Protein AF-0000000079963773 (afdb_homodimer)

Nearest PDB structures (foldseek):
  8fmw-assembly1_C  TM=3.045E-01  e=2.760E+00  Borreliella burgdorferi B31
  8fmw-assembly1_C  TM=3.044E-01  e=2.701E+00  Borreliella burgdorferi B31
  1th5-assembly1_A  TM=3.271E-01  e=9.925E+00  Oryza sativa
  3bzr-assembly1_A  TM=2.934E-01  e=9.925E+00  Escherichia coli

Sequence (204 aa):
MPRPAPRDIQRSYRDRVNSIFKKASELHGIDNGIRIAIFIEKPGNIPRVFTVEEHGLTWPCDAQQFKNQYHPSIRRPSHFFSMNEGIEKGKVKMVELSPPPPMPRPAPRDIQRSYRDRVNSIFKKASELHGIDNGIRIAIFIEKPGNIPRVFTVEEHGLTWPCDAQQFKNQYHPSIRRPSHFFSMNEGIEKGKVKMVELSPPPP

Secondary structure (DSSP, 8-state):
------HHHHHHHHHHHHHHHHHHHHHHHH-TT-EEEEEEE-TTS--EEEE--SSSS-SSS--HHHHHHH--EEE--GGGTTTTHHHHT-------------/----S-TTHHHHHHHHHHHHHHHHHHHHHH-TT-EEEEEEE-TTS--EEEE--SSSS-SSS--HHHHHHH--EEE--GGGTHHHHHHHT-------------

pLDDT: mean 76.67, std 26.6, range [24.94, 98.81]

Solvent-accessible surface area (backbone atoms only — not comparable to full-atom values): 12221 Å² total; per-residue (Å²): 126,82,75,70,76,65,80,57,56,60,53,49,49,52,53,49,53,50,51,42,49,49,50,50,42,53,53,31,68,76,38,80,72,38,43,42,32,36,43,38,38,39,88,97,50,74,25,44,30,38,31,63,58,89,68,83,48,59,64,80,26,68,27,58,64,45,42,70,74,56,59,50,51,76,44,58,62,66,76,71,50,58,74,70,55,69,61,72,69,66,74,75,76,74,71,69,74,75,71,71,80,128,126,80,75,70,73,72,85,56,53,62,56,49,48,51,52,49,52,48,50,41,51,50,50,50,43,53,52,31,67,76,38,79,71,37,44,44,32,36,41,37,38,37,88,97,50,73,25,44,31,38,32,64,59,89,68,82,47,58,65,82,26,69,27,57,63,43,42,72,74,56,61,50,51,75,43,59,63,64,74,72,52,52,74,72,52,69,62,70,65,65,74,72,75,74,72,69,75,71,71,73,78,129

Organism: NCBI:txid1448308

Foldseek 3Di:
DPDPPPPVVVVVVVVVVVVVLVVVLVVCVVPVPDWDWDWADDPPDQIEIETQDPDADPPPHRCVVVCVPRVHHYDHHPVVPPVVVVPPVPPPPPPPPPDPDD/DPPPPPPCVVVVVVVVVVVVLVVVLVVCVVPVPDWDWDWADDPPDQIEIETQDPDADPPPHRCVVVCVPRVHHYDHHPVVPPVVVVPPVPPPPPPPPPPPDD

Structure (mmCIF, N/CA/C/O backbone):
data_AF-0000000079963773-model_v1
#
loop_
_entity.id
_entity.type
_entity.pdbx_description
1 polymer 'MADS-box domain-containing protein'
#
loop_
_atom_site.group_PDB
_atom_site.id
_atom_site.type_symbol
_atom_site.label_atom_id
_atom_site.label_alt_id
_atom_site.label_comp_id
_atom_site.label_asym_id
_atom_site.label_entity_id
_atom_site.label_seq_id
_atom_site.pdbx_PDB_ins_code
_atom_site.Cartn_x
_atom_site.Cartn_y
_atom_site.Cartn_z
_atom_site.occupancy
_atom_site.B_iso_or_equiv
_atom_site.auth_seq_id
_atom_site.auth_comp_id
_atom_site.auth_asym_id
_atom_site.auth_atom_id
_atom_site.pdbx_PDB_model_num
ATOM 1 N N . MET A 1 1 ? 0.524 29.953 23.969 1 40.84 1 MET A N 1
ATOM 2 C CA . MET A 1 1 ? 1.335 29.219 23 1 40.84 1 MET A CA 1
ATOM 3 C C . MET A 1 1 ? 0.619 27.953 22.547 1 40.84 1 MET A C 1
ATOM 5 O O . MET A 1 1 ? 0.167 27.156 23.375 1 40.84 1 MET A O 1
ATOM 9 N N . PRO A 1 2 ? -0.03 27.953 21.344 1 47.44 2 PRO A N 1
ATOM 10 C CA . PRO A 1 2 ? -0.728 26.734 20.922 1 47.44 2 PRO A CA 1
ATOM 11 C C . PRO A 1 2 ? 0.102 25.469 21.141 1 47.44 2 PRO A C 1
ATOM 13 O O . PRO A 1 2 ? 1.335 25.531 21.109 1 47.44 2 PRO A O 1
ATOM 16 N N . ARG A 1 3 ? -0.259 24.594 21.969 1 47.47 3 ARG A N 1
ATOM 17 C CA . ARG A 1 3 ? 0.419 23.344 22.25 1 47.47 3 ARG A CA 1
ATOM 18 C C . ARG A 1 3 ? 1.029 22.75 20.984 1 47.47 3 ARG A C 1
ATOM 20 O O . ARG A 1 3 ? 0.403 22.75 19.922 1 47.47 3 ARG A O 1
ATOM 27 N N . PRO A 1 4 ? 2.35 22.781 20.781 1 47.56 4 PRO A N 1
ATOM 28 C CA . PRO A 1 4 ? 2.998 22.234 19.578 1 47.56 4 PRO A CA 1
ATOM 29 C C . PRO A 1 4 ? 2.354 20.922 19.125 1 47.56 4 PRO A C 1
ATOM 31 O O . PRO A 1 4 ? 1.772 20.203 19.922 1 47.56 4 PRO A O 1
ATOM 34 N N . ALA A 1 5 ? 1.875 20.812 17.906 1 48.75 5 ALA A N 1
ATOM 35 C CA . ALA A 1 5 ? 1.405 19.531 17.375 1 48.75 5 ALA A CA 1
ATOM 36 C C . ALA A 1 5 ? 2.188 18.375 17.984 1 48.75 5 ALA A C 1
ATOM 38 O O . ALA A 1 5 ? 3.408 18.453 18.141 1 48.75 5 ALA A O 1
ATOM 39 N N . PRO A 1 6 ? 1.666 17.562 18.766 1 50.59 6 PRO A N 1
ATOM 40 C CA . PRO A 1 6 ? 2.396 16.578 19.562 1 50.59 6 PRO A CA 1
ATOM 41 C C . PRO A 1 6 ? 3.516 15.898 18.781 1 50.59 6 PRO A C 1
ATOM 43 O O . PRO A 1 6 ? 3.34 15.57 17.594 1 50.59 6 PRO A O 1
ATOM 46 N N . ARG A 1 7 ? 4.902 16.188 18.922 1 54.28 7 ARG A N 1
ATOM 47 C CA . ARG A 1 7 ? 6.141 15.5 18.562 1 54.28 7 ARG A CA 1
ATOM 48 C C . ARG A 1 7 ? 5.887 14.031 18.266 1 54.28 7 ARG A C 1
ATOM 50 O O . ARG A 1 7 ? 6.508 13.445 17.375 1 54.28 7 ARG A O 1
ATOM 57 N N . ASP A 1 8 ? 4.711 13.531 18.75 1 79.5 8 ASP A N 1
ATOM 58 C CA . ASP A 1 8 ? 4.535 12.086 18.844 1 79.5 8 ASP A CA 1
ATOM 59 C C . ASP A 1 8 ? 3.684 11.562 17.688 1 79.5 8 ASP A C 1
ATOM 61 O O . ASP A 1 8 ? 3.824 10.414 17.266 1 79.5 8 ASP A O 1
ATOM 65 N N . ILE A 1 9 ? 3.156 12.539 16.938 1 78.69 9 ILE A N 1
ATOM 66 C CA . ILE A 1 9 ? 2.277 12.086 15.867 1 78.69 9 ILE A CA 1
ATOM 67 C C . ILE A 1 9 ? 3.107 11.727 14.633 1 78.69 9 ILE A C 1
ATOM 69 O O . ILE A 1 9 ? 2.82 10.75 13.945 1 78.69 9 ILE A O 1
ATOM 73 N N . GLN A 1 10 ? 4.207 12.508 14.523 1 85.88 10 GLN A N 1
ATOM 74 C CA . GLN A 1 10 ? 5.082 12.25 13.383 1 85.88 10 GLN A CA 1
ATOM 75 C C . GLN A 1 10 ? 5.809 10.914 13.547 1 85.88 10 GLN A C 1
ATOM 77 O O . GLN A 1 10 ? 5.965 10.164 12.578 1 85.88 10 GLN A O 1
ATOM 82 N N . ARG A 1 11 ? 6.223 10.719 14.742 1 86.25 11 ARG A N 1
ATOM 83 C CA . ARG A 1 11 ? 6.879 9.438 15 1 86.25 11 ARG A CA 1
ATOM 84 C C . ARG A 1 11 ? 5.914 8.273 14.797 1 86.25 11 ARG A C 1
ATOM 86 O O . ARG A 1 11 ? 6.273 7.262 14.203 1 86.25 11 ARG A O 1
ATOM 93 N N . SER A 1 12 ? 4.746 8.438 15.234 1 88.12 12 SER A N 1
ATOM 94 C CA . SER A 1 12 ? 3.732 7.398 15.078 1 88.12 12 SER A CA 1
ATOM 95 C C . SER A 1 12 ? 3.432 7.141 13.609 1 88.12 12 SER A C 1
ATOM 97 O O . SER A 1 12 ? 3.314 5.984 13.188 1 88.12 12 SER A O 1
ATOM 99 N N . TYR A 1 13 ? 3.412 8.188 12.844 1 94.25 13 TYR A N 1
ATOM 100 C CA . TYR A 1 13 ? 3.207 8.062 11.406 1 94.25 13 TYR A CA 1
ATOM 101 C C . TYR A 1 13 ? 4.324 7.258 10.758 1 94.25 13 TYR A C 1
ATOM 103 O O . TYR A 1 13 ? 4.066 6.297 10.031 1 94.25 13 TYR A O 1
ATOM 111 N N . ARG A 1 14 ? 5.434 7.66 11.086 1 94.25 14 ARG A N 1
ATOM 112 C CA . ARG A 1 14 ? 6.582 6.992 10.477 1 94.25 14 ARG A CA 1
ATOM 113 C C . ARG A 1 14 ? 6.633 5.523 10.883 1 94.25 14 ARG A C 1
ATOM 115 O O . ARG A 1 14 ? 6.898 4.656 10.047 1 94.25 14 ARG A O 1
ATOM 122 N N . ASP A 1 15 ? 6.383 5.289 12.117 1 94.19 15 ASP A N 1
ATOM 123 C CA . ASP A 1 15 ? 6.418 3.912 12.602 1 94.19 15 ASP A CA 1
ATOM 124 C C . ASP A 1 15 ? 5.359 3.059 11.914 1 94.19 15 ASP A C 1
ATOM 126 O O . ASP A 1 15 ? 5.621 1.911 11.547 1 94.19 15 ASP A O 1
ATOM 130 N N . ARG A 1 16 ? 4.273 3.633 11.734 1 95.81 16 ARG A N 1
ATOM 131 C CA . ARG A 1 16 ? 3.189 2.875 11.109 1 95.81 16 ARG A CA 1
ATOM 132 C C . ARG A 1 16 ? 3.453 2.658 9.625 1 95.81 16 ARG A C 1
ATOM 134 O O . ARG A 1 16 ? 3.176 1.581 9.094 1 95.81 16 ARG A O 1
ATOM 141 N N . VAL A 1 17 ? 4 3.623 8.977 1 97.94 17 VAL A N 1
ATOM 142 C CA . VAL A 1 17 ? 4.367 3.457 7.578 1 97.94 17 VAL A CA 1
ATOM 143 C C . VAL A 1 17 ? 5.418 2.355 7.445 1 97.94 17 VAL A C 1
ATOM 145 O O . VAL A 1 17 ? 5.289 1.463 6.602 1 97.94 17 VAL A O 1
ATOM 148 N N . ASN A 1 18 ? 6.375 2.383 8.344 1 96.56 18 ASN A N 1
ATOM 149 C CA . ASN A 1 18 ? 7.43 1.376 8.305 1 96.56 18 ASN A CA 1
ATOM 150 C C . ASN A 1 18 ? 6.875 -0.026 8.539 1 96.56 18 ASN A C 1
ATOM 152 O O . ASN A 1 18 ? 7.344 -0.993 7.934 1 96.56 18 ASN A O 1
ATOM 156 N N . SER A 1 19 ? 5.941 -0.132 9.414 1 96.44 19 SER A N 1
ATOM 157 C CA . SER A 1 19 ? 5.336 -1.427 9.695 1 96.44 19 SER A CA 1
ATOM 158 C C . SER A 1 19 ? 4.625 -1.986 8.469 1 96.44 19 SER A C 1
ATOM 160 O O . SER A 1 19 ? 4.723 -3.182 8.18 1 96.44 19 SER A O 1
ATOM 162 N N . ILE A 1 20 ? 3.934 -1.149 7.77 1 98.38 20 ILE A N 1
ATOM 163 C CA . ILE A 1 20 ? 3.246 -1.566 6.555 1 98.38 20 ILE A CA 1
ATOM 164 C C . ILE A 1 20 ? 4.266 -2.051 5.523 1 98.38 20 ILE A C 1
ATOM 166 O O . ILE A 1 20 ? 4.098 -3.117 4.93 1 98.38 20 ILE A O 1
ATOM 170 N N . PHE A 1 21 ? 5.352 -1.312 5.363 1 98.12 21 PHE A N 1
ATOM 171 C CA . PHE A 1 21 ? 6.363 -1.658 4.371 1 98.12 21 PHE A CA 1
ATOM 172 C C . PHE A 1 21 ? 7.074 -2.953 4.75 1 98.12 21 PHE A C 1
ATOM 174 O O . PHE A 1 21 ? 7.422 -3.754 3.881 1 98.12 21 PHE A O 1
ATOM 181 N N . LYS A 1 22 ? 7.281 -3.137 6.039 1 96.44 22 LYS A N 1
ATOM 182 C CA . LYS A 1 22 ? 7.887 -4.383 6.5 1 96.44 22 LYS A CA 1
ATOM 183 C C . LYS A 1 22 ? 7.012 -5.582 6.156 1 96.44 22 LYS A C 1
ATOM 185 O O . LYS A 1 22 ? 7.5 -6.586 5.633 1 96.44 22 LYS A O 1
ATOM 190 N N . LYS A 1 23 ? 5.766 -5.438 6.395 1 96.81 23 LYS A N 1
ATOM 191 C CA . LYS A 1 23 ? 4.84 -6.527 6.105 1 96.81 23 LYS A CA 1
ATOM 192 C C . LYS A 1 23 ? 4.746 -6.781 4.605 1 96.81 23 LYS A C 1
ATOM 194 O O . LYS A 1 23 ? 4.594 -7.926 4.172 1 96.81 23 LYS A O 1
ATOM 199 N N . ALA A 1 24 ? 4.785 -5.738 3.838 1 98.06 24 ALA A N 1
ATOM 200 C CA . ALA A 1 24 ? 4.785 -5.887 2.385 1 98.06 24 ALA A CA 1
ATOM 201 C C . ALA A 1 24 ? 6.023 -6.637 1.911 1 98.06 24 ALA A C 1
ATOM 203 O O . ALA A 1 24 ? 5.934 -7.52 1.054 1 98.06 24 ALA A O 1
ATOM 204 N N . SER A 1 25 ? 7.137 -6.309 2.496 1 96.19 25 SER A N 1
ATOM 205 C CA . SER A 1 25 ? 8.375 -7 2.148 1 96.19 25 SER A CA 1
ATOM 206 C C . SER A 1 25 ? 8.297 -8.484 2.498 1 96.19 25 SER A C 1
ATOM 208 O O . SER A 1 25 ? 8.742 -9.328 1.722 1 96.19 25 SER A O 1
ATOM 210 N N . GLU A 1 26 ? 7.766 -8.789 3.656 1 93.69 26 GLU A N 1
ATOM 211 C CA . GLU A 1 26 ? 7.598 -10.172 4.09 1 93.69 26 GLU A CA 1
ATOM 212 C C . GLU A 1 26 ? 6.676 -10.938 3.146 1 93.69 26 GLU A C 1
ATOM 214 O O . GLU A 1 26 ? 6.941 -12.094 2.812 1 93.69 26 GLU A O 1
ATOM 219 N N . LEU A 1 27 ? 5.609 -10.305 2.781 1 95.31 27 LEU A N 1
ATOM 220 C CA . LEU A 1 27 ? 4.676 -10.938 1.855 1 95.31 27 LEU A CA 1
ATOM 221 C C . LEU A 1 27 ? 5.367 -11.281 0.538 1 95.31 27 LEU A C 1
ATOM 223 O O . LEU A 1 27 ? 5.219 -12.391 0.024 1 95.31 27 LEU A O 1
ATOM 227 N N . HIS A 1 28 ? 6.078 -10.258 0.019 1 95.44 28 HIS A N 1
ATOM 228 C CA . HIS A 1 28 ? 6.809 -10.5 -1.219 1 95.44 28 HIS A CA 1
ATOM 229 C C . HIS A 1 28 ? 7.824 -11.625 -1.044 1 95.44 28 HIS A C 1
ATOM 231 O O . HIS A 1 28 ? 8.094 -12.375 -1.984 1 95.44 28 HIS A O 1
ATOM 237 N N . GLY A 1 29 ? 8.352 -11.789 0.121 1 90.81 29 GLY A N 1
ATOM 238 C CA . GLY A 1 29 ? 9.336 -12.812 0.416 1 90.81 29 GLY A CA 1
ATOM 239 C C . GLY A 1 29 ? 8.758 -14.219 0.378 1 90.81 29 GLY A C 1
ATOM 240 O O . GLY A 1 29 ? 9.492 -15.188 0.167 1 90.81 29 GLY A O 1
ATOM 241 N N . ILE A 1 30 ? 7.484 -14.375 0.566 1 88.25 30 ILE A N 1
ATOM 242 C CA . ILE A 1 30 ? 6.836 -15.68 0.509 1 88.25 30 ILE A CA 1
ATOM 243 C C . ILE A 1 30 ? 6.836 -16.188 -0.929 1 88.25 30 ILE A C 1
ATOM 245 O O . ILE A 1 30 ? 7.07 -17.375 -1.172 1 88.25 30 ILE A O 1
ATOM 249 N N . ASP A 1 31 ? 6.559 -15.273 -1.815 1 90.62 31 ASP A N 1
ATOM 250 C CA . ASP A 1 31 ? 6.492 -15.547 -3.248 1 90.62 31 ASP A CA 1
ATOM 251 C C . ASP A 1 31 ? 6.914 -14.32 -4.059 1 90.62 31 ASP A C 1
ATOM 253 O O . ASP A 1 31 ? 6.207 -13.312 -4.082 1 90.62 31 ASP A O 1
ATOM 257 N N . ASN A 1 32 ? 8 -14.469 -4.793 1 91.31 32 ASN A N 1
ATOM 258 C CA . ASN A 1 32 ? 8.562 -13.344 -5.539 1 91.31 32 ASN A CA 1
ATOM 259 C C . ASN A 1 32 ? 7.691 -12.977 -6.738 1 91.31 32 ASN A C 1
ATOM 261 O O . ASN A 1 32 ? 7.898 -11.938 -7.367 1 91.31 32 ASN A O 1
ATOM 265 N N . GLY A 1 33 ? 6.746 -13.836 -7.012 1 93.88 33 GLY A N 1
ATOM 266 C CA . GLY A 1 33 ? 5.805 -13.523 -8.07 1 93.88 33 GLY A CA 1
ATOM 267 C C . GLY A 1 33 ? 4.758 -12.5 -7.664 1 93.88 33 GLY A C 1
ATOM 268 O O . GLY A 1 33 ? 4.07 -11.938 -8.516 1 93.88 33 GLY A O 1
ATOM 269 N N . ILE A 1 34 ? 4.711 -12.258 -6.336 1 96.12 34 ILE A N 1
ATOM 270 C CA . ILE A 1 34 ? 3.748 -11.289 -5.836 1 96.12 34 ILE A CA 1
ATOM 271 C C . ILE A 1 34 ? 4.254 -9.875 -6.109 1 96.12 34 ILE A C 1
ATOM 273 O O . ILE A 1 34 ? 5.352 -9.5 -5.676 1 96.12 34 ILE A O 1
ATOM 277 N N . ARG A 1 35 ? 3.477 -9.094 -6.797 1 97 35 ARG A N 1
ATOM 278 C CA . ARG A 1 35 ? 3.787 -7.688 -7.02 1 97 35 ARG A CA 1
ATOM 279 C C . ARG A 1 35 ? 3.055 -6.801 -6.02 1 97 35 ARG A C 1
ATOM 281 O O . ARG A 1 35 ? 1.893 -7.051 -5.691 1 97 35 ARG A O 1
ATOM 288 N N . ILE A 1 36 ? 3.766 -5.828 -5.555 1 98.56 36 ILE A N 1
ATOM 289 C CA . ILE A 1 36 ? 3.203 -4.934 -4.551 1 98.56 36 ILE A CA 1
ATOM 290 C C . ILE A 1 36 ? 3.582 -3.49 -4.879 1 98.56 36 ILE A C 1
ATOM 292 O O . ILE A 1 36 ? 4.734 -3.205 -5.219 1 98.56 36 ILE A O 1
ATOM 296 N N . ALA A 1 37 ? 2.654 -2.613 -4.828 1 98.5 37 ALA A N 1
ATOM 297 C CA . ALA A 1 37 ? 2.889 -1.173 -4.832 1 98.5 37 ALA A CA 1
ATOM 298 C C . ALA A 1 37 ? 2.064 -0.479 -3.75 1 98.5 37 ALA A C 1
ATOM 300 O O . ALA A 1 37 ? 0.854 -0.7 -3.646 1 98.5 37 ALA A O 1
ATOM 301 N N . ILE A 1 38 ? 2.695 0.302 -2.93 1 98.81 38 ILE A N 1
ATOM 302 C CA . ILE A 1 38 ? 2.047 1.051 -1.859 1 98.81 38 ILE A CA 1
ATOM 303 C C . ILE A 1 38 ? 2.391 2.533 -1.985 1 98.81 38 ILE A C 1
ATOM 305 O O . ILE A 1 38 ? 3.564 2.896 -2.105 1 98.81 38 ILE A O 1
ATOM 309 N N . PHE A 1 39 ? 1.417 3.305 -1.971 1 98.62 39 PHE A N 1
ATOM 310 C CA . PHE A 1 39 ? 1.565 4.754 -1.987 1 98.62 39 PHE A CA 1
ATOM 311 C C . PHE A 1 39 ? 0.925 5.379 -0.753 1 98.62 39 PHE A C 1
ATOM 313 O O . PHE A 1 39 ? -0.238 5.109 -0.448 1 98.62 39 PHE A O 1
ATOM 320 N N . ILE A 1 40 ? 1.686 6.199 -0.01 1 98.62 40 ILE A N 1
ATOM 321 C CA . ILE A 1 40 ? 1.191 6.887 1.179 1 98.62 40 ILE A CA 1
ATOM 322 C C . ILE A 1 40 ? 1.552 8.367 1.104 1 98.62 40 ILE A C 1
ATOM 324 O O . ILE A 1 40 ? 2.715 8.719 0.897 1 98.62 40 ILE A O 1
ATOM 328 N N . GLU A 1 41 ? 0.59 9.195 1.188 1 98.06 41 GLU A N 1
ATOM 329 C CA . GLU A 1 41 ? 0.803 10.641 1.169 1 98.06 41 GLU A CA 1
ATOM 330 C C . GLU A 1 41 ? 0.152 11.305 2.375 1 98.06 41 GLU A C 1
ATOM 332 O O . GLU A 1 41 ? -1.039 11.117 2.631 1 98.06 41 GLU A O 1
ATOM 337 N N . LYS A 1 42 ? 0.92 12 3.064 1 96.56 42 LYS A N 1
ATOM 338 C CA . LYS A 1 42 ? 0.464 12.875 4.137 1 96.56 42 LYS A CA 1
ATOM 339 C C . LYS A 1 42 ? 0.839 14.328 3.857 1 96.56 42 LYS A C 1
ATOM 341 O O . LYS A 1 42 ? 2 14.633 3.572 1 96.56 42 LYS A O 1
ATOM 346 N N . PRO A 1 43 ? -0.191 15.211 4 1 93.69 43 PRO A N 1
ATOM 347 C CA . PRO A 1 43 ? 0.136 16.625 3.777 1 93.69 43 PRO A CA 1
ATOM 348 C C . PRO A 1 43 ? 1.292 17.109 4.652 1 93.69 43 PRO A C 1
ATOM 350 O O . PRO A 1 43 ? 1.318 16.828 5.852 1 93.69 43 PRO A O 1
ATOM 353 N N . GLY A 1 44 ? 2.275 17.734 4.047 1 92.94 44 GLY A N 1
ATOM 354 C CA . GLY A 1 44 ? 3.416 18.281 4.77 1 92.94 44 GLY A CA 1
ATOM 355 C C . GLY A 1 44 ? 4.574 17.297 4.867 1 92.94 44 GLY A C 1
ATOM 356 O O . GLY A 1 44 ? 5.617 17.625 5.438 1 92.94 44 GLY A O 1
ATOM 357 N N . ASN A 1 45 ? 4.414 16.109 4.406 1 94.44 45 ASN A N 1
ATOM 358 C CA . ASN A 1 45 ? 5.449 15.078 4.418 1 94.44 45 ASN A CA 1
ATOM 359 C C . ASN A 1 45 ? 5.816 14.633 3.004 1 94.44 45 ASN A C 1
ATOM 361 O O . ASN A 1 45 ? 5.023 14.789 2.074 1 94.44 45 ASN A O 1
ATOM 365 N N . ILE A 1 46 ? 6.992 14.227 2.855 1 95.88 46 ILE A N 1
ATOM 366 C CA . ILE A 1 46 ? 7.359 13.547 1.617 1 95.88 46 ILE A CA 1
ATOM 367 C C . ILE A 1 46 ? 6.555 12.258 1.479 1 95.88 46 ILE A C 1
ATOM 369 O O . ILE A 1 46 ? 6.496 11.453 2.408 1 95.88 46 ILE A O 1
ATOM 373 N N . PRO A 1 47 ? 5.859 12.055 0.418 1 98 47 PRO A N 1
ATOM 374 C CA . PRO A 1 47 ? 5.137 10.797 0.24 1 98 47 PRO A CA 1
ATOM 375 C C . PRO A 1 47 ? 6.059 9.578 0.279 1 98 47 PRO A C 1
ATOM 377 O O . PRO A 1 47 ? 7.219 9.664 -0.132 1 98 47 PRO A O 1
ATOM 380 N N . ARG A 1 48 ? 5.551 8.461 0.764 1 98.38 48 ARG A N 1
ATOM 381 C CA . ARG A 1 48 ? 6.309 7.219 0.873 1 98.38 48 ARG A CA 1
ATOM 382 C C . ARG A 1 48 ? 5.723 6.141 -0.034 1 98.38 48 ARG A C 1
ATOM 384 O O . ARG A 1 48 ? 4.504 5.957 -0.079 1 98.38 48 ARG A O 1
ATOM 391 N N . VAL A 1 49 ? 6.621 5.535 -0.757 1 98.5 49 VAL A N 1
ATOM 392 C CA . VAL A 1 49 ? 6.199 4.492 -1.684 1 98.5 49 VAL A CA 1
ATOM 393 C C . VAL A 1 49 ? 7 3.217 -1.423 1 98.5 49 VAL A C 1
ATOM 395 O O . VAL A 1 49 ? 8.203 3.273 -1.167 1 98.5 49 VAL A O 1
ATOM 398 N N . PHE A 1 50 ? 6.328 2.109 -1.42 1 98.25 50 PHE A N 1
ATOM 399 C CA . PHE A 1 50 ? 6.957 0.796 -1.49 1 98.25 50 PHE A CA 1
ATOM 400 C C . PHE A 1 50 ? 6.617 0.103 -2.805 1 98.25 50 PHE A C 1
ATOM 402 O O . PHE A 1 50 ? 5.457 0.098 -3.229 1 98.25 50 PHE A O 1
ATOM 409 N N . THR A 1 51 ? 7.578 -0.392 -3.404 1 97.75 51 THR A N 1
ATOM 410 C CA . THR A 1 51 ? 7.332 -1.138 -4.633 1 97.75 51 THR A CA 1
ATOM 411 C C . THR A 1 51 ? 8.344 -2.271 -4.789 1 97.75 51 THR A C 1
ATOM 413 O O . THR A 1 51 ? 9.484 -2.156 -4.344 1 97.75 51 THR A O 1
ATOM 416 N N . VAL A 1 52 ? 7.895 -3.316 -5.426 1 96.19 52 VAL A N 1
ATOM 417 C CA . VAL A 1 52 ? 8.789 -4.449 -5.66 1 96.19 52 VAL A CA 1
ATOM 418 C C . VAL A 1 52 ? 9.391 -4.348 -7.059 1 96.19 52 VAL A C 1
ATOM 420 O O . VAL A 1 52 ? 10.219 -5.176 -7.445 1 96.19 52 VAL A O 1
ATOM 423 N N . GLU A 1 53 ? 8.891 -3.35 -7.766 1 93.19 53 GLU A N 1
ATOM 424 C CA . GLU A 1 53 ? 9.508 -3.121 -9.062 1 93.19 53 GLU A CA 1
ATOM 425 C C . GLU A 1 53 ? 10.977 -2.721 -8.914 1 93.19 53 GLU A C 1
ATOM 427 O O . GLU A 1 53 ? 11.32 -1.945 -8.023 1 93.19 53 GLU A O 1
ATOM 432 N N . GLU A 1 54 ? 11.734 -3.217 -9.758 1 88.19 54 GLU A N 1
ATOM 433 C CA . GLU A 1 54 ? 13.172 -2.945 -9.68 1 88.19 54 GLU A CA 1
ATOM 434 C C . GLU A 1 54 ? 13.477 -1.504 -10.07 1 88.19 54 GLU A C 1
ATOM 436 O O . GLU A 1 54 ? 14.359 -0.87 -9.477 1 88.19 54 GLU A O 1
ATOM 441 N N . HIS A 1 55 ? 12.781 -1.12 -11.133 1 86.81 55 HIS A N 1
ATOM 442 C CA . HIS A 1 55 ? 13.023 0.232 -11.625 1 86.81 55 HIS A CA 1
ATOM 443 C C . HIS A 1 55 ? 11.711 0.961 -11.891 1 86.81 55 HIS A C 1
ATOM 445 O O . HIS A 1 55 ? 10.734 0.353 -12.352 1 86.81 55 HIS A O 1
ATOM 451 N N . GLY A 1 56 ? 11.695 2.264 -11.523 1 86.44 56 GLY A N 1
ATOM 452 C CA . GLY A 1 56 ? 10.578 3.133 -11.875 1 86.44 56 GLY A CA 1
ATOM 453 C C . GLY A 1 56 ? 9.328 2.852 -11.07 1 86.44 56 GLY A C 1
ATOM 454 O O . GLY A 1 56 ? 9.398 2.299 -9.977 1 86.44 56 GLY A O 1
ATOM 455 N N . LEU A 1 57 ? 8.25 3.379 -11.391 1 93.31 57 LEU A N 1
ATOM 456 C CA . LEU A 1 57 ? 6.906 3.223 -10.836 1 93.31 57 LEU A CA 1
ATOM 457 C C . LEU A 1 57 ? 5.879 3.037 -11.945 1 93.31 57 LEU A C 1
ATOM 459 O O . LEU A 1 57 ? 4.973 3.859 -12.102 1 93.31 57 LEU A O 1
ATOM 463 N N . THR A 1 58 ? 5.98 1.911 -12.633 1 93.31 58 THR A N 1
ATOM 464 C CA . THR A 1 58 ? 5.176 1.721 -13.836 1 93.31 58 THR A CA 1
ATOM 465 C C . THR A 1 58 ? 3.971 0.831 -13.547 1 93.31 58 THR A C 1
ATOM 467 O O . THR A 1 58 ? 3.031 0.769 -14.344 1 93.31 58 THR A O 1
ATOM 470 N N . TRP A 1 59 ? 4.051 0.081 -12.523 1 94.19 59 TRP A N 1
ATOM 471 C CA . TRP A 1 59 ? 2.951 -0.775 -12.094 1 94.19 59 TRP A CA 1
ATOM 472 C C . TRP A 1 59 ? 2.344 -0.267 -10.789 1 94.19 59 TRP A C 1
ATOM 474 O O . TRP A 1 59 ? 3.062 0.207 -9.906 1 94.19 59 TRP A O 1
ATOM 484 N N . PRO A 1 60 ? 0.989 -0.405 -10.586 1 95.44 60 PRO A N 1
ATOM 485 C CA . PRO A 1 60 ? -0.07 -0.948 -11.438 1 95.44 60 PRO A CA 1
ATOM 486 C C . PRO A 1 60 ? -0.481 0.011 -12.547 1 95.44 60 PRO A C 1
ATOM 488 O O . PRO A 1 60 ? -1.263 -0.358 -13.43 1 95.44 60 PRO A O 1
ATOM 491 N N . CYS A 1 61 ? -0.072 1.25 -12.5 1 94.62 61 CYS A N 1
ATOM 492 C CA . CYS A 1 61 ? -0.258 2.312 -13.484 1 94.62 61 CYS A CA 1
ATOM 493 C C . CYS A 1 61 ? 0.992 3.178 -13.594 1 94.62 61 CYS A C 1
ATOM 495 O O . CYS A 1 61 ? 1.894 3.082 -12.758 1 94.62 61 CYS A O 1
ATOM 497 N N . ASP A 1 62 ? 1.073 3.908 -14.711 1 93.38 62 ASP A N 1
ATOM 498 C CA . ASP A 1 62 ? 2.213 4.809 -14.844 1 93.38 62 ASP A CA 1
ATOM 499 C C . ASP A 1 62 ? 2.115 5.973 -13.859 1 93.38 62 ASP A C 1
ATOM 501 O O . ASP A 1 62 ? 1.348 6.914 -14.078 1 93.38 62 ASP A O 1
ATOM 505 N N . ALA A 1 63 ? 2.969 5.793 -12.82 1 93.06 63 ALA A N 1
ATOM 506 C CA . ALA A 1 63 ? 2.924 6.801 -11.766 1 93.06 63 ALA A CA 1
ATOM 507 C C . ALA A 1 63 ? 4.055 7.816 -11.93 1 93.06 63 ALA A C 1
ATOM 509 O O . ALA A 1 63 ? 4.543 8.375 -10.945 1 93.06 63 ALA A O 1
ATOM 510 N N . GLN A 1 64 ? 4.492 8.016 -13.195 1 91.06 64 GLN A N 1
ATOM 511 C CA . GLN A 1 64 ? 5.59 8.945 -13.461 1 91.06 64 GLN A CA 1
ATOM 512 C C . GLN A 1 64 ? 5.207 10.375 -13.086 1 91.06 64 GLN A C 1
ATOM 514 O O . GLN A 1 64 ? 6.035 11.133 -12.578 1 91.06 64 GLN A O 1
ATOM 519 N N . GLN A 1 65 ? 4.004 10.766 -13.391 1 92.12 65 GLN A N 1
ATOM 520 C CA . GLN A 1 65 ? 3.559 12.102 -13.016 1 92.12 65 GLN A CA 1
ATOM 521 C C . GLN A 1 65 ? 3.6 12.281 -11.5 1 92.12 65 GLN A C 1
ATOM 523 O O . GLN A 1 65 ? 4.023 13.336 -11.008 1 92.12 65 GLN A O 1
ATOM 528 N N . PHE A 1 66 ? 3.113 11.289 -10.797 1 95.06 66 PHE A N 1
ATOM 529 C CA . PHE A 1 66 ? 3.17 11.312 -9.336 1 95.06 66 PHE A CA 1
ATOM 530 C C . PHE A 1 66 ? 4.605 11.477 -8.859 1 95.06 66 PHE A C 1
ATOM 532 O O . PHE A 1 66 ? 4.875 12.289 -7.965 1 95.06 66 PHE A O 1
ATOM 539 N N . LYS A 1 67 ? 5.461 10.75 -9.461 1 94.44 67 LYS A N 1
ATOM 540 C CA . LYS A 1 67 ? 6.875 10.812 -9.102 1 94.44 67 LYS A CA 1
ATOM 541 C C . LYS A 1 67 ? 7.445 12.203 -9.359 1 94.44 67 LYS A C 1
ATOM 543 O O . LYS A 1 67 ? 8.148 12.75 -8.508 1 94.44 67 LYS A O 1
ATOM 548 N N . ASN A 1 68 ? 7.113 12.734 -10.477 1 94.19 68 ASN A N 1
ATOM 549 C CA . ASN A 1 68 ? 7.645 14.039 -10.867 1 94.19 68 ASN A CA 1
ATOM 550 C C . ASN A 1 68 ? 7.074 15.156 -10 1 94.19 68 ASN A C 1
ATOM 552 O O . ASN A 1 68 ? 7.777 16.109 -9.672 1 94.19 68 ASN A O 1
ATOM 556 N N . GLN A 1 69 ? 5.844 15.031 -9.633 1 93.12 69 GLN A N 1
ATOM 557 C CA . GLN A 1 69 ? 5.141 16.094 -8.906 1 93.12 69 GLN A CA 1
ATOM 558 C C . GLN A 1 69 ? 5.508 16.078 -7.43 1 93.12 69 GLN A C 1
ATOM 560 O O . GLN A 1 69 ? 5.684 17.141 -6.824 1 93.12 69 GLN A O 1
ATOM 565 N N . TYR A 1 70 ? 5.656 14.859 -6.863 1 93.56 70 TYR A N 1
ATOM 566 C CA . TYR A 1 70 ? 5.711 14.789 -5.406 1 93.56 70 TYR A CA 1
ATOM 567 C C . TYR A 1 70 ? 7.102 14.383 -4.934 1 93.56 70 TYR A C 1
ATOM 569 O O . TYR A 1 70 ? 7.418 14.492 -3.748 1 93.56 70 TYR A O 1
ATOM 577 N N . HIS A 1 71 ? 8.016 13.852 -5.832 1 95.56 71 HIS A N 1
ATOM 578 C CA . HIS A 1 71 ? 9.352 13.414 -5.461 1 95.56 71 HIS A CA 1
ATOM 579 C C . HIS A 1 71 ? 9.32 12.516 -4.227 1 95.56 71 HIS A C 1
ATOM 581 O O . HIS A 1 71 ? 9.953 12.82 -3.215 1 95.56 71 HIS A O 1
ATOM 587 N N . PRO A 1 72 ? 8.648 11.406 -4.375 1 96.75 72 PRO A N 1
ATOM 588 C CA . PRO A 1 72 ? 8.461 10.539 -3.211 1 96.75 72 PRO A CA 1
ATOM 589 C C . PRO A 1 72 ? 9.734 9.781 -2.822 1 96.75 72 PRO A C 1
ATOM 591 O O . PRO A 1 72 ? 10.633 9.625 -3.646 1 96.75 72 PRO A O 1
ATOM 594 N N . SER A 1 73 ? 9.805 9.406 -1.504 1 97.12 73 SER A N 1
ATOM 595 C CA . SER A 1 73 ? 10.781 8.414 -1.071 1 97.12 73 SER A CA 1
ATOM 596 C C . SER A 1 73 ? 10.328 7.004 -1.433 1 97.12 73 SER A C 1
ATOM 598 O O . SER A 1 73 ? 9.258 6.562 -1.011 1 97.12 73 SER A O 1
ATOM 600 N N . ILE A 1 74 ? 11.117 6.312 -2.207 1 96.5 74 ILE A N 1
ATOM 601 C CA . ILE A 1 74 ? 10.734 4.996 -2.701 1 96.5 74 ILE A CA 1
ATOM 602 C C . ILE A 1 74 ? 11.555 3.92 -2 1 96.5 74 ILE A C 1
ATOM 604 O O . ILE A 1 74 ? 12.789 3.98 -1.991 1 96.5 74 ILE A O 1
ATOM 608 N N . ARG A 1 75 ? 10.867 2.982 -1.396 1 96.19 75 ARG A N 1
ATOM 609 C CA . ARG A 1 75 ? 11.5 1.822 -0.773 1 96.19 75 ARG A CA 1
ATOM 610 C C . ARG A 1 75 ? 11.234 0.556 -1.58 1 96.19 75 ARG A C 1
ATOM 612 O O . ARG A 1 75 ? 10.141 0.379 -2.127 1 96.19 75 ARG A O 1
ATOM 619 N N . ARG A 1 76 ? 12.227 -0.314 -1.674 1 94.19 76 ARG A N 1
ATOM 620 C CA . ARG A 1 76 ? 12.141 -1.611 -2.336 1 94.19 76 ARG A CA 1
ATOM 621 C C . ARG A 1 76 ? 12.672 -2.723 -1.437 1 94.19 76 ARG A C 1
ATOM 623 O O . ARG A 1 76 ? 13.406 -2.457 -0.483 1 94.19 76 ARG A O 1
ATOM 630 N N . PRO A 1 77 ? 12.219 -3.992 -1.717 1 87.25 77 PRO A N 1
ATOM 631 C CA . PRO A 1 77 ? 12.75 -5.066 -0.876 1 87.25 77 PRO A CA 1
ATOM 632 C C . PRO A 1 77 ? 14.273 -5.191 -0.973 1 87.25 77 PRO A C 1
ATOM 634 O O . PRO A 1 77 ? 14.852 -4.883 -2.014 1 87.25 77 PRO A O 1
ATOM 637 N N . SER A 1 78 ? 15.047 -5.348 0.22 1 65.88 78 SER A N 1
ATOM 638 C CA . SER A 1 78 ? 16.5 -5.465 0.256 1 65.88 78 SER A CA 1
ATOM 639 C C . SER A 1 78 ? 16.984 -6.625 -0.605 1 65.88 78 SER A C 1
ATOM 641 O O . SER A 1 78 ? 18.094 -6.582 -1.157 1 65.88 78 SER A O 1
ATOM 643 N N . HIS A 1 79 ? 16.484 -7.84 -0.529 1 56.28 79 HIS A N 1
ATOM 644 C CA . HIS A 1 79 ? 17.203 -8.953 -1.143 1 56.28 79 HIS A CA 1
ATOM 645 C C . HIS A 1 79 ? 17.578 -8.641 -2.588 1 56.28 79 HIS A C 1
ATOM 647 O O . HIS A 1 79 ? 18.062 -9.516 -3.312 1 56.28 79 HIS A O 1
ATOM 653 N N . PHE A 1 80 ? 17.062 -7.637 -3.156 1 47.16 80 PHE A N 1
ATOM 654 C CA . PHE A 1 80 ? 17.719 -7.566 -4.457 1 47.16 80 PHE A CA 1
ATOM 655 C C . PHE A 1 80 ? 19.219 -7.418 -4.305 1 47.16 80 PHE A C 1
ATOM 657 O O . 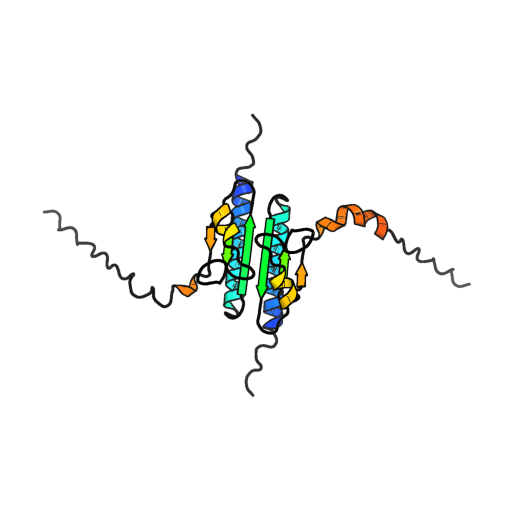PHE A 1 80 ? 19.984 -7.781 -5.203 1 47.16 80 PHE A O 1
ATOM 664 N N . PHE A 1 81 ? 19.625 -6.637 -3.34 1 41.47 81 PHE A N 1
ATOM 665 C CA . PHE A 1 81 ? 21.062 -6.391 -3.436 1 41.47 81 PHE A CA 1
ATOM 666 C C . PHE A 1 81 ? 21.844 -7.633 -3.039 1 41.4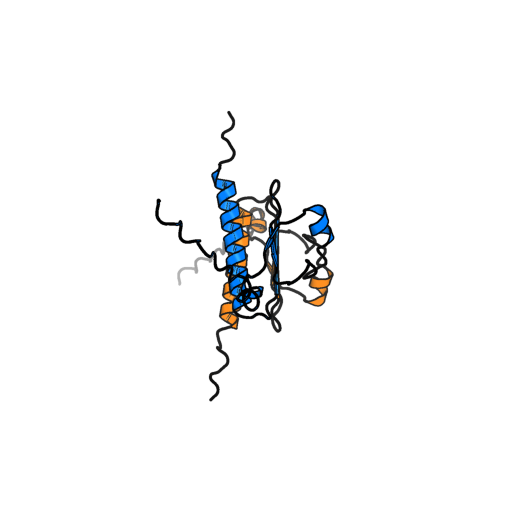7 81 PHE A C 1
ATOM 668 O O . PHE A 1 81 ? 23.016 -7.781 -3.416 1 41.47 81 PHE A O 1
ATOM 675 N N . SER A 1 82 ? 21.391 -8.406 -2.076 1 40.56 82 SER A N 1
ATOM 676 C CA . SER A 1 82 ? 22.5 -9.148 -1.486 1 40.56 82 SER A CA 1
ATOM 677 C C . SER A 1 82 ? 23.062 -10.156 -2.473 1 40.56 82 SER A C 1
ATOM 679 O O . SER A 1 82 ? 24 -10.898 -2.143 1 40.56 82 SER A O 1
ATOM 681 N N . MET A 1 83 ? 22.531 -10.695 -3.502 1 33.44 83 MET A N 1
ATOM 682 C CA . MET A 1 83 ? 23.484 -11.555 -4.184 1 33.44 83 MET A CA 1
ATOM 683 C C . MET A 1 83 ? 24.719 -10.766 -4.602 1 33.44 83 MET A C 1
ATOM 685 O O . MET A 1 83 ? 25.844 -11.25 -4.465 1 33.44 83 MET A O 1
ATOM 689 N N . ASN A 1 84 ? 24.734 -9.664 -5.406 1 31.09 84 ASN A N 1
ATOM 690 C CA . ASN A 1 84 ? 26 -9.156 -5.934 1 31.09 84 ASN A CA 1
ATOM 691 C C . ASN A 1 84 ? 26.781 -8.383 -4.875 1 31.09 84 ASN A C 1
ATOM 693 O O . ASN A 1 84 ? 27.938 -8.039 -5.082 1 31.09 84 ASN A O 1
ATOM 697 N N . GLU A 1 85 ? 26.172 -7.816 -3.863 1 32.97 85 GLU A N 1
ATOM 698 C CA . GLU A 1 85 ? 26.984 -6.918 -3.037 1 32.97 85 GLU A CA 1
ATOM 699 C C . GLU A 1 85 ? 27.828 -7.703 -2.035 1 32.97 85 GLU A C 1
ATOM 701 O O . GLU A 1 85 ? 28.531 -7.113 -1.212 1 32.97 85 GLU A O 1
ATOM 706 N N . GLY A 1 86 ? 27.75 -9.023 -1.87 1 29.48 86 GLY A N 1
ATOM 707 C CA . GLY A 1 86 ? 28.828 -9.641 -1.136 1 29.48 86 GLY A CA 1
ATOM 708 C C . GLY A 1 86 ? 30.203 -9.234 -1.638 1 29.48 86 GLY A C 1
ATOM 709 O O . GLY A 1 86 ? 31.219 -9.539 -1.01 1 29.48 86 GLY A O 1
ATOM 710 N N . ILE A 1 87 ? 30.406 -9 -2.918 1 31.59 87 ILE A N 1
ATOM 711 C CA . ILE A 1 87 ? 31.781 -8.883 -3.359 1 31.59 87 ILE A CA 1
ATOM 712 C C . ILE A 1 87 ? 32.375 -7.578 -2.83 1 31.59 87 ILE A C 1
ATOM 714 O O . ILE A 1 87 ? 33.531 -7.551 -2.375 1 31.59 87 ILE A O 1
ATOM 718 N N . GLU A 1 88 ? 31.797 -6.414 -3.152 1 27.47 88 GLU A N 1
ATOM 719 C CA . GLU A 1 88 ? 32.719 -5.285 -3.123 1 27.47 88 GLU A CA 1
ATOM 720 C C . GLU A 1 88 ? 32.906 -4.766 -1.702 1 27.47 88 GLU A C 1
ATOM 722 O O . GLU A 1 88 ? 33.688 -3.832 -1.477 1 27.47 88 GLU A O 1
ATOM 727 N N . LYS A 1 89 ? 32.094 -5.18 -0.828 1 28.62 89 LYS A N 1
ATOM 728 C CA . LYS A 1 89 ? 32.344 -4.426 0.401 1 28.62 89 LYS A CA 1
ATOM 729 C C . LYS A 1 89 ? 33.562 -4.945 1.139 1 28.62 89 LYS A C 1
ATOM 731 O O . LYS A 1 89 ? 33.75 -4.648 2.32 1 28.62 89 LYS A O 1
ATOM 736 N N . GLY A 1 90 ? 34.375 -5.77 0.477 1 25.83 90 GLY A N 1
ATOM 737 C CA . GLY A 1 90 ? 35.594 -6.078 1.213 1 25.83 90 GLY A CA 1
ATOM 738 C C . GLY A 1 90 ? 36.469 -4.852 1.498 1 25.83 90 GLY A C 1
ATOM 739 O O . GLY A 1 90 ? 37.625 -4.793 1.11 1 25.83 90 GLY A O 1
ATOM 740 N N . LYS A 1 91 ? 36.094 -3.645 1.611 1 27.73 91 LYS A N 1
ATOM 741 C CA . LYS A 1 91 ? 37.062 -2.658 2.045 1 27.73 91 LYS A CA 1
ATOM 742 C C . LYS A 1 91 ? 37.719 -3.078 3.359 1 27.73 91 LYS A C 1
ATOM 744 O O . LYS A 1 91 ? 37.031 -3.217 4.379 1 27.73 91 LYS A O 1
ATOM 749 N N . VAL A 1 92 ? 38.812 -3.932 3.293 1 26 92 VAL A N 1
ATOM 750 C CA . VAL A 1 92 ? 39.875 -4.23 4.227 1 26 92 VAL A CA 1
ATOM 751 C C . VAL A 1 92 ? 40.438 -2.932 4.805 1 26 92 VAL A C 1
ATOM 753 O O . VAL A 1 92 ? 41 -2.107 4.07 1 26 92 VAL A O 1
ATOM 756 N N . LYS A 1 93 ? 39.844 -2.209 5.617 1 25.44 93 LYS A N 1
ATOM 757 C CA . LYS A 1 93 ? 40.5 -1.153 6.375 1 25.44 93 LYS A CA 1
ATOM 758 C C . LYS A 1 93 ? 41.812 -1.65 6.969 1 25.44 93 LYS A C 1
ATOM 760 O O . LYS A 1 93 ? 41.812 -2.545 7.816 1 25.44 93 LYS A O 1
ATOM 765 N N . MET A 1 94 ? 42.812 -1.727 6.148 1 24.94 94 MET A N 1
ATOM 766 C CA . MET A 1 94 ? 44.188 -1.88 6.586 1 24.94 94 MET A CA 1
ATOM 767 C C . MET A 1 94 ? 44.531 -0.895 7.703 1 24.94 94 MET A C 1
ATOM 769 O O . MET A 1 94 ? 44.531 0.318 7.484 1 24.94 94 MET A O 1
ATOM 773 N N . VAL A 1 95 ? 43.844 -1.055 8.766 1 27.45 95 VAL A N 1
ATOM 774 C CA . VAL A 1 95 ? 44.281 -0.326 9.961 1 27.45 95 VAL A CA 1
ATOM 775 C C . VAL A 1 95 ? 45.781 -0.449 10.141 1 27.45 95 VAL A C 1
ATOM 777 O O . VAL A 1 95 ? 46.312 -1.556 10.266 1 27.45 95 VAL A O 1
ATOM 780 N N . GLU A 1 96 ? 46.438 0.473 9.461 1 29.08 96 GLU A N 1
ATOM 781 C CA . GLU A 1 96 ? 47.875 0.665 9.609 1 29.08 96 GLU A CA 1
ATOM 782 C C . GLU A 1 96 ? 48.25 0.678 11.086 1 29.08 96 GLU A C 1
ATOM 784 O O . GLU A 1 96 ? 47.625 1.345 11.898 1 29.08 96 GLU A O 1
ATOM 789 N N . LEU A 1 97 ? 48.844 -0.367 11.484 1 34.97 97 LEU A N 1
ATOM 790 C CA . LEU A 1 97 ? 49.531 -0.554 12.758 1 34.97 97 LEU A CA 1
ATOM 791 C C . LEU A 1 97 ? 50.312 0.706 13.156 1 34.97 97 LEU A C 1
ATOM 793 O O . LEU A 1 97 ? 51.062 1.247 12.359 1 34.97 97 LEU A O 1
ATOM 797 N N . SER A 1 98 ? 49.562 1.607 13.867 1 35.22 98 SER A N 1
ATOM 798 C CA . SER A 1 98 ? 50.281 2.779 14.367 1 35.22 98 SER A CA 1
ATOM 799 C C . SER A 1 98 ? 51.688 2.422 14.812 1 35.22 98 SER A C 1
ATOM 801 O O . SER A 1 98 ? 51.906 1.399 15.469 1 35.22 98 SER A O 1
ATOM 803 N N . PRO A 1 99 ? 52.719 2.861 14.164 1 42 99 PRO A N 1
ATOM 804 C CA . PRO A 1 99 ? 54.125 2.582 14.5 1 42 99 PRO A CA 1
ATOM 805 C C . PRO A 1 99 ? 54.406 2.742 15.984 1 42 99 PRO A C 1
ATOM 807 O O . PRO A 1 99 ? 53.719 3.48 16.688 1 42 99 PRO A O 1
ATOM 810 N N . PRO A 1 100 ? 54.906 1.828 16.734 1 44.47 100 PRO A N 1
ATOM 811 C CA . PRO A 1 100 ? 55.219 1.93 18.172 1 44.47 100 PRO A CA 1
ATOM 812 C C . PRO A 1 100 ? 55.812 3.297 18.547 1 44.47 100 PRO A C 1
ATOM 814 O O . PRO A 1 100 ? 56.375 3.992 17.688 1 44.47 100 PRO A O 1
ATOM 817 N N . PRO A 1 101 ? 55.031 3.998 19.406 1 45.5 101 PRO A N 1
ATOM 818 C CA . PRO A 1 101 ? 55.656 5.281 19.734 1 45.5 101 PRO A CA 1
ATOM 819 C C . PRO A 1 101 ? 57.188 5.207 19.781 1 45.5 101 PRO A C 1
ATOM 821 O O . PRO A 1 101 ? 57.75 4.152 20.078 1 45.5 101 PRO A O 1
ATOM 824 N N . PRO A 1 102 ? 57.812 6.117 19.062 1 42.84 102 PRO A N 1
ATOM 825 C CA . PRO A 1 102 ? 59.25 6.094 19.047 1 42.84 102 PRO A CA 1
ATOM 826 C C . PRO A 1 102 ? 59.875 6.051 20.453 1 42.84 102 PRO A C 1
ATOM 828 O O . PRO A 1 102 ? 59.25 6.52 21.406 1 42.84 102 PRO A O 1
ATOM 831 N N . MET B 1 1 ? 5.152 -40.031 -2.25 1 40.03 1 MET B N 1
ATOM 832 C CA . MET B 1 1 ? 4.078 -39.031 -2.414 1 40.03 1 MET B CA 1
ATOM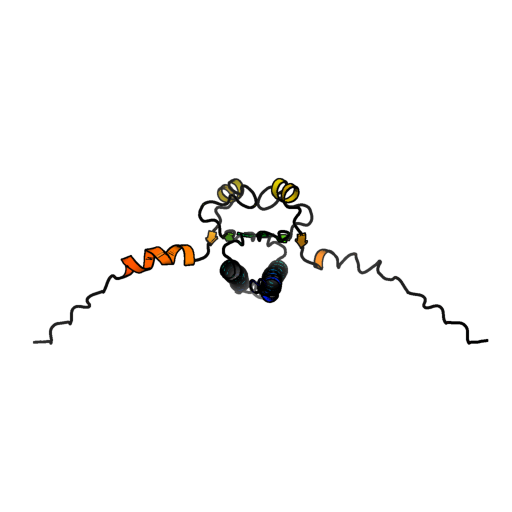 833 C C . MET B 1 1 ? 4.609 -37.625 -2.262 1 40.03 1 MET B C 1
ATOM 835 O O . MET B 1 1 ? 5.273 -37.312 -1.271 1 40.03 1 MET B O 1
ATOM 839 N N . PRO B 1 2 ? 4.871 -36.875 -3.383 1 45.41 2 PRO B N 1
ATOM 840 C CA . PRO B 1 2 ? 5.422 -35.531 -3.236 1 45.41 2 PRO B CA 1
ATOM 841 C C . PRO B 1 2 ? 4.699 -34.719 -2.168 1 45.41 2 PRO B C 1
ATOM 843 O O . PRO B 1 2 ? 3.514 -34.938 -1.908 1 45.41 2 PRO B O 1
ATOM 846 N N . ARG B 1 3 ? 5.277 -34.344 -1.146 1 47.12 3 ARG B N 1
ATOM 847 C CA . ARG B 1 3 ? 4.688 -33.531 -0.108 1 47.12 3 ARG B CA 1
ATOM 848 C C . ARG B 1 3 ? 3.756 -32.469 -0.714 1 47.12 3 ARG B C 1
ATOM 850 O O . ARG B 1 3 ? 4.094 -31.844 -1.715 1 47.12 3 ARG B O 1
ATOM 857 N N . PRO B 1 4 ? 2.43 -32.625 -0.707 1 46.22 4 PRO B N 1
ATOM 858 C CA . PRO B 1 4 ? 1.505 -31.688 -1.316 1 46.22 4 PRO B CA 1
ATOM 859 C C . PRO B 1 4 ? 1.969 -30.234 -1.164 1 46.22 4 PRO B C 1
ATOM 861 O O . PRO B 1 4 ? 2.701 -29.906 -0.225 1 46.22 4 PRO B O 1
ATOM 864 N N . ALA B 1 5 ? 2.176 -29.469 -2.215 1 47.16 5 ALA B N 1
ATOM 865 C CA . ALA B 1 5 ? 2.385 -28.031 -2.109 1 47.16 5 ALA B CA 1
ATOM 866 C C . ALA B 1 5 ? 1.725 -27.469 -0.854 1 47.16 5 ALA B C 1
ATOM 868 O O . ALA B 1 5 ? 0.672 -27.953 -0.429 1 47.16 5 ALA B O 1
ATOM 869 N N . PRO B 1 6 ? 2.375 -27 0.092 1 48.78 6 PRO B N 1
ATOM 870 C CA . PRO B 1 6 ? 1.768 -26.641 1.376 1 48.78 6 PRO B CA 1
ATOM 871 C C . PRO B 1 6 ? 0.354 -26.094 1.225 1 48.78 6 PRO B C 1
ATOM 873 O O . PRO B 1 6 ? 0.119 -25.203 0.388 1 48.78 6 PRO B O 1
ATOM 876 N N . ARG B 1 7 ? -0.813 -26.797 1.259 1 52.59 7 ARG B N 1
ATOM 877 C CA . ARG B 1 7 ? -2.223 -26.453 1.416 1 52.59 7 ARG B CA 1
ATOM 878 C C . ARG B 1 7 ? -2.381 -25.031 1.949 1 52.59 7 ARG B C 1
ATOM 880 O O . ARG B 1 7 ? -3.299 -24.312 1.552 1 52.59 7 ARG B O 1
ATOM 887 N N . ASP B 1 8 ? -1.353 -24.406 2.668 1 77.5 8 ASP B N 1
ATOM 888 C CA . ASP B 1 8 ? -1.66 -23.297 3.562 1 77.5 8 ASP B CA 1
ATOM 889 C C . ASP B 1 8 ? -0.998 -22 3.084 1 77.5 8 ASP B C 1
ATOM 891 O O . ASP B 1 8 ? -0.916 -21.031 3.832 1 77.5 8 ASP B O 1
ATOM 895 N N . ILE B 1 9 ? -0.513 -22.062 1.86 1 78.31 9 ILE B N 1
ATOM 896 C CA . ILE B 1 9 ? 0.163 -20.875 1.332 1 78.31 9 ILE B CA 1
ATOM 897 C C . ILE B 1 9 ? -0.868 -19.812 0.962 1 78.31 9 ILE B C 1
ATOM 899 O O . ILE B 1 9 ? -0.643 -18.625 1.18 1 78.31 9 ILE B O 1
ATOM 903 N N . GLN B 1 10 ? -1.973 -20.344 0.481 1 85.81 10 GLN B N 1
ATOM 904 C CA . GLN B 1 10 ? -3.037 -19.422 0.123 1 85.81 10 GLN B CA 1
ATOM 905 C C . GLN B 1 10 ? -3.59 -18.7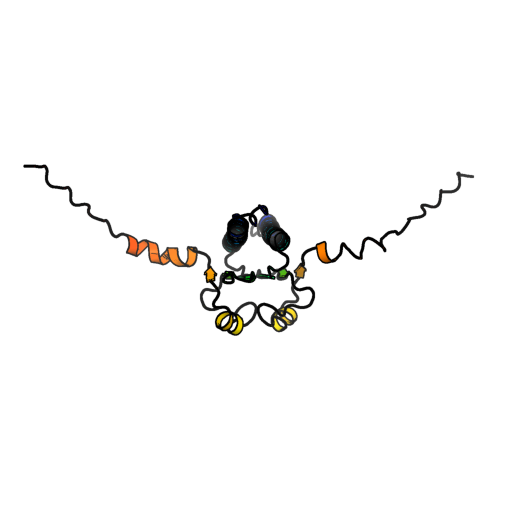19 1.358 1 85.81 10 GLN B C 1
ATOM 907 O O . GLN B 1 10 ? -3.889 -17.516 1.316 1 85.81 10 GLN B O 1
ATOM 912 N N . ARG B 1 11 ? -3.732 -19.531 2.352 1 85.88 11 ARG B N 1
ATOM 913 C CA . ARG B 1 11 ? -4.203 -18.922 3.592 1 85.88 11 ARG B CA 1
ATOM 914 C C . ARG B 1 11 ? -3.189 -17.906 4.121 1 85.88 11 ARG B C 1
ATOM 916 O O . ARG B 1 11 ? -3.564 -16.828 4.562 1 85.88 11 ARG B O 1
ATOM 923 N N . SER B 1 12 ? -1.968 -18.25 4.055 1 87.88 12 SER B N 1
ATOM 924 C CA . SER B 1 12 ? -0.916 -17.359 4.508 1 87.88 12 SER B CA 1
ATOM 925 C C . SER B 1 12 ? -0.895 -16.062 3.689 1 87.88 12 SER B C 1
ATOM 927 O O . SER B 1 12 ? -0.756 -14.977 4.242 1 87.88 12 SER B O 1
ATOM 929 N N . TYR B 1 13 ? -1.132 -16.203 2.424 1 94.44 13 TYR B N 1
ATOM 930 C CA . TYR B 1 13 ? -1.212 -15.047 1.544 1 94.44 13 TYR B CA 1
ATOM 931 C C . TYR B 1 13 ? -2.359 -14.133 1.95 1 94.44 13 TYR B C 1
ATOM 933 O O . TYR B 1 13 ? -2.168 -12.922 2.131 1 94.44 13 TYR B O 1
ATOM 941 N N . ARG B 1 14 ? -3.404 -14.734 2.1 1 94.25 14 ARG B N 1
ATOM 942 C CA . ARG B 1 14 ? -4.59 -13.953 2.438 1 94.25 14 ARG B CA 1
ATOM 943 C C . ARG B 1 14 ? -4.422 -13.266 3.791 1 94.25 14 ARG B C 1
ATOM 945 O O . ARG B 1 14 ? -4.781 -12.102 3.949 1 94.25 14 ARG B O 1
ATOM 952 N N . ASP B 1 15 ? -3.902 -14.008 4.711 1 94 15 ASP B N 1
ATOM 953 C CA . ASP B 1 15 ? -3.709 -13.445 6.043 1 94 15 ASP B CA 1
ATOM 954 C C . ASP B 1 15 ? -2.738 -12.266 6.008 1 94 15 ASP B C 1
ATOM 956 O O . ASP B 1 15 ? -2.967 -11.25 6.66 1 94 15 ASP B O 1
ATOM 960 N N . ARG B 1 16 ? -1.774 -12.422 5.25 1 95.81 16 ARG B N 1
ATOM 961 C CA . ARG B 1 16 ? -0.773 -11.367 5.188 1 95.81 16 ARG B CA 1
ATOM 962 C C . ARG B 1 16 ? -1.31 -10.148 4.441 1 95.81 16 ARG B C 1
ATOM 964 O O . ARG B 1 16 ? -1.046 -9.008 4.828 1 95.81 16 ARG B O 1
ATOM 971 N N . VAL B 1 17 ? -2.061 -10.375 3.416 1 97.94 17 VAL B N 1
ATOM 972 C CA . VAL B 1 17 ? -2.691 -9.266 2.707 1 97.94 17 VAL B CA 1
ATOM 973 C C . VAL B 1 17 ? -3.637 -8.523 3.648 1 97.94 17 VAL B C 1
ATOM 975 O O . VAL B 1 17 ? -3.598 -7.293 3.736 1 97.94 17 VAL B O 1
ATOM 978 N N . ASN B 1 18 ? -4.395 -9.289 4.41 1 96.62 18 ASN B N 1
ATOM 979 C CA . ASN B 1 18 ? -5.34 -8.672 5.336 1 96.62 18 ASN B CA 1
ATOM 980 C C . ASN B 1 18 ? -4.625 -7.859 6.41 1 96.62 18 ASN B C 1
ATOM 982 O O . ASN B 1 18 ? -5.117 -6.809 6.828 1 96.62 18 ASN B O 1
ATOM 986 N N . SER B 1 19 ? -3.531 -8.352 6.863 1 96.5 19 SER B N 1
ATOM 987 C CA . SER B 1 19 ? -2.762 -7.645 7.879 1 96.5 19 SER B CA 1
ATOM 988 C C . SER B 1 19 ? -2.266 -6.301 7.359 1 96.5 19 SER B C 1
ATOM 990 O O . SER B 1 19 ? -2.312 -5.297 8.07 1 96.5 19 SER B O 1
ATOM 992 N N . ILE B 1 20 ? -1.806 -6.273 6.145 1 98.38 20 ILE B N 1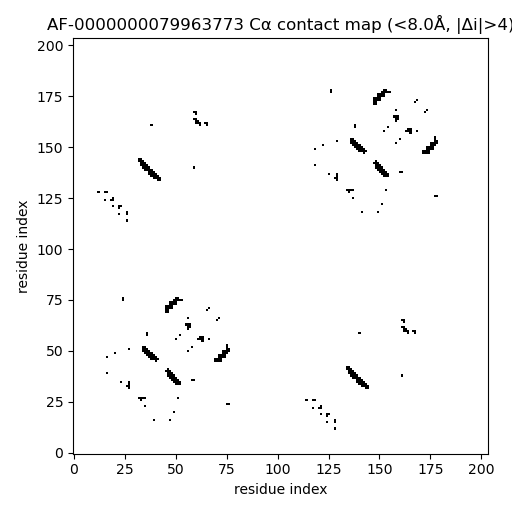
ATOM 993 C CA . ILE B 1 20 ? -1.342 -5.035 5.531 1 98.38 20 ILE B CA 1
ATOM 994 C C . ILE B 1 20 ? -2.5 -4.043 5.43 1 98.38 20 ILE B C 1
ATOM 996 O O . ILE B 1 20 ? -2.359 -2.877 5.801 1 98.38 20 ILE B O 1
ATOM 1000 N N . PHE B 1 21 ? -3.66 -4.527 5 1 98.12 21 PHE B N 1
ATOM 1001 C CA . PHE B 1 21 ? -4.816 -3.656 4.82 1 98.12 21 PHE B CA 1
ATOM 1002 C C . PHE B 1 21 ? -5.316 -3.133 6.164 1 98.12 21 PHE B C 1
ATOM 1004 O O . PHE B 1 21 ? -5.758 -1.986 6.262 1 98.12 21 PHE B O 1
ATOM 1011 N N . LYS B 1 22 ? -5.238 -3.982 7.176 1 96.44 22 LYS B N 1
ATOM 1012 C CA . LYS B 1 22 ? -5.625 -3.545 8.516 1 96.44 22 LYS B CA 1
ATOM 1013 C C . LYS B 1 22 ? -4.73 -2.406 9 1 96.44 22 LYS B C 1
ATOM 1015 O O . LYS B 1 22 ? -5.223 -1.397 9.508 1 96.44 22 LYS B O 1
ATOM 1020 N N . LYS B 1 23 ? -3.486 -2.564 8.812 1 96.88 23 LYS B N 1
ATOM 1021 C CA . LYS B 1 23 ? -2.541 -1.539 9.242 1 96.88 23 LYS B CA 1
ATOM 1022 C C . LYS B 1 23 ? -2.727 -0.252 8.445 1 96.88 23 LYS B C 1
ATOM 1024 O O . LYS B 1 23 ? -2.562 0.846 8.977 1 96.88 23 LYS B O 1
ATOM 1029 N N . ALA B 1 24 ? -3.02 -0.39 7.184 1 98.06 24 ALA B N 1
ATOM 1030 C CA . ALA B 1 24 ? -3.297 0.781 6.355 1 98.06 24 ALA B CA 1
ATOM 1031 C C . ALA B 1 24 ? -4.535 1.521 6.852 1 98.06 24 ALA B C 1
ATOM 1033 O O . ALA B 1 24 ? -4.539 2.752 6.938 1 98.06 24 ALA B O 1
ATOM 1034 N N . SER B 1 25 ? -5.523 0.763 7.211 1 96.31 25 SER B N 1
ATOM 1035 C CA . SER B 1 25 ? -6.738 1.364 7.746 1 96.31 25 SER B CA 1
ATOM 1036 C C . SER B 1 25 ? -6.465 2.107 9.047 1 96.31 25 SER B C 1
ATOM 1038 O O . SER B 1 25 ? -6.973 3.211 9.258 1 96.31 25 SER B O 1
ATOM 1040 N N . GLU B 1 26 ? -5.695 1.508 9.914 1 93.88 26 GLU B N 1
ATOM 1041 C CA . GLU B 1 26 ? -5.32 2.127 11.18 1 93.88 26 GLU B CA 1
ATOM 1042 C C . GLU B 1 26 ? -4.539 3.418 10.953 1 93.88 26 GLU B C 1
ATOM 1044 O O . GLU B 1 26 ? -4.762 4.414 11.648 1 93.88 26 GLU B O 1
ATOM 1049 N N . LEU B 1 27 ? -3.631 3.355 10.047 1 95.44 27 LEU B N 1
ATOM 1050 C CA . LEU B 1 27 ? -2.848 4.543 9.727 1 95.44 27 LEU B CA 1
ATOM 1051 C C . LEU B 1 27 ? -3.75 5.684 9.266 1 95.44 27 LEU B C 1
ATOM 1053 O O . LEU B 1 27 ? -3.609 6.82 9.727 1 95.44 27 LEU B O 1
ATOM 1057 N N . HIS B 1 28 ? -4.633 5.328 8.312 1 95.56 28 HIS B N 1
ATOM 1058 C CA . HIS B 1 28 ? -5.574 6.34 7.848 1 95.56 28 HIS B CA 1
ATOM 1059 C C . HIS B 1 28 ? -6.43 6.871 8.992 1 95.56 28 HIS B C 1
ATOM 1061 O O . HIS B 1 28 ? -6.812 8.039 9 1 95.56 28 HIS B O 1
ATOM 1067 N N . GLY B 1 29 ? -6.684 6.082 9.969 1 90.94 29 GLY B N 1
ATOM 1068 C CA . GLY B 1 29 ? -7.492 6.461 11.117 1 90.94 29 GLY B CA 1
ATOM 1069 C C . GLY B 1 29 ? -6.812 7.473 12.016 1 90.94 29 GLY B C 1
ATOM 1070 O O . GLY B 1 29 ? -7.477 8.211 12.742 1 90.94 29 GLY B O 1
ATOM 1071 N N . ILE B 1 30 ? -5.523 7.559 12.008 1 88.44 30 ILE B N 1
ATOM 1072 C CA . ILE B 1 30 ? -4.785 8.531 12.805 1 88.44 30 ILE B CA 1
ATOM 1073 C C . ILE B 1 30 ? -5.027 9.938 12.258 1 88.44 30 ILE B C 1
ATOM 1075 O O . ILE B 1 30 ? -5.199 10.883 13.031 1 88.44 30 ILE B O 1
ATOM 1079 N N . ASP B 1 31 ? -5.023 10.008 10.969 1 90.5 31 ASP B N 1
ATOM 1080 C CA . ASP B 1 31 ? -5.227 11.25 10.234 1 90.5 31 ASP B CA 1
ATOM 1081 C C . ASP B 1 31 ? -5.906 10.992 8.891 1 90.5 31 ASP B C 1
ATOM 1083 O O . ASP B 1 31 ? -5.309 10.398 7.992 1 90.5 31 ASP B O 1
ATOM 1087 N N . ASN B 1 32 ? -7.109 11.539 8.727 1 91.44 32 ASN B N 1
ATOM 1088 C CA . ASN B 1 32 ? -7.902 11.289 7.527 1 91.44 32 ASN B CA 1
ATOM 1089 C C . ASN B 1 32 ? -7.32 12.008 6.309 1 91.44 32 ASN B C 1
ATOM 1091 O O . ASN B 1 32 ? -7.723 11.742 5.176 1 91.44 32 ASN B O 1
ATOM 1095 N N . GLY B 1 33 ? -6.375 12.859 6.586 1 93.88 33 GLY B N 1
ATOM 1096 C CA . GLY B 1 33 ? -5.691 13.523 5.48 1 93.88 33 GLY B CA 1
ATOM 1097 C C . GLY B 1 33 ? -4.68 12.633 4.789 1 93.88 33 GLY B C 1
ATOM 1098 O O . GLY B 1 33 ? -4.227 12.938 3.684 1 93.88 33 GLY B O 1
ATOM 1099 N N . ILE B 1 34 ? -4.398 11.484 5.461 1 96.12 34 ILE B N 1
ATOM 1100 C CA . ILE B 1 34 ? -3.443 10.547 4.871 1 96.12 34 ILE B CA 1
ATOM 1101 C C . ILE B 1 34 ? -4.117 9.758 3.752 1 96.12 34 ILE B C 1
ATOM 1103 O O . ILE B 1 34 ? -5.129 9.094 3.977 1 96.12 34 ILE B O 1
ATOM 1107 N N . ARG B 1 35 ? -3.572 9.82 2.57 1 96.94 35 ARG B N 1
ATOM 1108 C CA . ARG B 1 35 ? -4.043 9.016 1.445 1 96.94 35 ARG B CA 1
ATOM 1109 C C . ARG B 1 35 ? -3.207 7.75 1.284 1 96.94 35 ARG B C 1
ATOM 1111 O O . ARG B 1 35 ? -1.984 7.785 1.445 1 96.94 35 ARG B O 1
ATOM 1118 N N . ILE B 1 36 ? -3.898 6.699 1.011 1 98.56 36 ILE B N 1
ATOM 1119 C CA . ILE B 1 36 ? -3.229 5.41 0.879 1 98.56 36 ILE B CA 1
ATOM 1120 C C . ILE B 1 36 ? -3.793 4.656 -0.321 1 98.56 36 ILE B C 1
ATOM 1122 O O . ILE B 1 36 ? -5.012 4.613 -0.519 1 98.56 36 ILE B O 1
ATOM 1126 N N . ALA B 1 37 ? -2.963 4.113 -1.12 1 98.5 37 ALA B N 1
ATOM 1127 C CA . ALA B 1 37 ? -3.324 3.133 -2.139 1 98.5 37 ALA B CA 1
ATOM 1128 C C . ALA B 1 37 ? -2.363 1.947 -2.125 1 98.5 37 ALA B C 1
ATOM 1130 O O . ALA B 1 37 ? -1.144 2.129 -2.141 1 98.5 37 ALA B O 1
ATOM 1131 N N . ILE B 1 38 ? -2.885 0.762 -2.047 1 98.81 38 ILE B N 1
ATOM 1132 C CA . ILE B 1 38 ? -2.104 -0.47 -2.043 1 98.81 38 ILE B CA 1
ATOM 1133 C C . ILE B 1 38 ? -2.598 -1.398 -3.15 1 98.81 38 ILE B C 1
ATOM 1135 O O . ILE B 1 38 ? -3.799 -1.653 -3.266 1 98.81 38 ILE B O 1
ATOM 1139 N N . PHE B 1 39 ? -1.712 -1.838 -3.91 1 98.69 39 PHE B N 1
ATOM 1140 C CA . PHE B 1 39 ? -1.991 -2.811 -4.961 1 98.69 39 PHE B CA 1
ATOM 1141 C C . PHE B 1 39 ? -1.175 -4.078 -4.754 1 98.69 39 PHE B C 1
ATOM 1143 O O . PHE B 1 39 ? 0.046 -4.02 -4.594 1 98.69 39 PHE B O 1
ATOM 1150 N N . ILE B 1 40 ? -1.843 -5.254 -4.738 1 98.62 40 ILE B N 1
ATOM 1151 C CA . ILE B 1 40 ? -1.185 -6.547 -4.578 1 98.62 40 ILE B CA 1
ATOM 1152 C C . ILE B 1 40 ? -1.684 -7.516 -5.648 1 98.62 40 ILE B C 1
ATOM 1154 O O . ILE B 1 40 ? -2.893 -7.703 -5.812 1 98.62 40 ILE B O 1
ATOM 1158 N N . GLU B 1 41 ? -0.799 -8.031 -6.395 1 98.12 41 GLU B N 1
ATOM 1159 C CA . GLU B 1 41 ? -1.14 -9.008 -7.43 1 98.12 41 GLU B CA 1
ATOM 1160 C C . GLU B 1 41 ? -0.323 -10.281 -7.277 1 98.12 41 GLU B C 1
ATOM 1162 O O . GLU B 1 41 ? 0.908 -10.242 -7.219 1 98.12 41 GLU B O 1
ATOM 1167 N N . LYS B 1 42 ? -0.987 -11.328 -7.176 1 96.56 42 LYS B N 1
ATOM 1168 C CA . LYS B 1 42 ? -0.407 -12.664 -7.223 1 96.56 42 LYS B CA 1
ATOM 1169 C C . LYS B 1 42 ? -0.955 -13.461 -8.398 1 96.56 42 LYS B C 1
ATOM 1171 O O . LYS B 1 42 ? -2.17 -13.555 -8.578 1 96.56 42 LYS B O 1
ATOM 1176 N N . PRO B 1 43 ? -0.001 -14.047 -9.18 1 93.69 43 PRO B N 1
ATOM 1177 C CA . PRO B 1 43 ? -0.486 -14.859 -10.297 1 93.69 43 PRO B CA 1
ATOM 1178 C C . PRO B 1 43 ? -1.481 -15.93 -9.867 1 93.69 43 PRO B C 1
ATOM 1180 O O . PRO B 1 43 ? -1.241 -16.641 -8.883 1 93.69 43 PRO B O 1
ATOM 1183 N N . GLY B 1 44 ? -2.607 -15.992 -10.516 1 92.88 44 GLY B N 1
ATOM 1184 C CA . GLY B 1 44 ? -3.623 -16.984 -10.227 1 92.88 44 GLY B CA 1
ATOM 1185 C C . GLY B 1 44 ? -4.645 -16.516 -9.203 1 92.88 44 GLY B C 1
ATOM 1186 O O . GLY B 1 44 ? -5.578 -17.25 -8.867 1 92.88 44 GLY B O 1
ATOM 1187 N N . ASN B 1 45 ? -4.484 -15.359 -8.648 1 94.38 45 ASN B N 1
ATOM 1188 C CA . ASN B 1 45 ? -5.406 -14.781 -7.676 1 94.38 45 ASN B CA 1
ATOM 1189 C C . ASN B 1 45 ? -6.012 -13.477 -8.188 1 94.38 45 ASN B C 1
ATOM 1191 O O . ASN B 1 45 ? -5.438 -12.82 -9.055 1 94.38 45 ASN B O 1
ATOM 1195 N N . ILE B 1 46 ? -7.16 -13.203 -7.746 1 95.88 46 ILE B N 1
ATOM 1196 C CA . ILE B 1 46 ? -7.711 -11.875 -7.973 1 95.88 46 ILE B CA 1
ATOM 1197 C C . ILE B 1 46 ? -6.84 -10.828 -7.273 1 95.88 46 ILE B C 1
ATOM 1199 O O . ILE B 1 46 ? -6.527 -10.969 -6.09 1 95.88 46 ILE B O 1
ATOM 1203 N N . PRO B 1 47 ? -6.371 -9.867 -7.945 1 98.06 47 PRO B N 1
ATOM 1204 C CA . PRO B 1 47 ? -5.586 -8.82 -7.281 1 98.06 47 PRO B CA 1
ATOM 1205 C C . PRO B 1 47 ? -6.363 -8.117 -6.168 1 98.06 47 PRO B C 1
ATOM 1207 O O . PRO B 1 47 ? -7.586 -7.98 -6.258 1 98.06 47 PRO B O 1
ATOM 1210 N N . ARG B 1 48 ? -5.664 -7.684 -5.141 1 98.38 48 ARG B N 1
ATOM 1211 C CA . ARG B 1 48 ? -6.266 -7.004 -3.996 1 98.38 48 ARG B CA 1
ATOM 1212 C C . ARG B 1 48 ? -5.777 -5.559 -3.902 1 98.38 48 ARG B C 1
ATOM 1214 O O . ARG B 1 48 ? -4.582 -5.293 -4.039 1 98.38 48 ARG B O 1
ATOM 1221 N N . VAL B 1 49 ? -6.754 -4.691 -3.734 1 98.5 49 VAL B N 1
ATOM 1222 C CA . VAL B 1 49 ? -6.438 -3.27 -3.645 1 98.5 49 VAL B CA 1
ATOM 1223 C C . VAL B 1 49 ? -7.047 -2.682 -2.375 1 98.5 49 VAL B C 1
ATOM 1225 O O . VAL B 1 49 ? -8.18 -3.021 -2.008 1 98.5 49 VAL B O 1
ATOM 1228 N N . PHE B 1 50 ? -6.289 -1.885 -1.69 1 98.25 50 PHE B N 1
ATOM 1229 C CA . PHE B 1 50 ? -6.797 -1.013 -0.639 1 98.25 50 PHE B CA 1
ATOM 1230 C C . PHE B 1 50 ? -6.664 0.452 -1.038 1 98.25 50 PHE B C 1
ATOM 1232 O O . PHE B 1 50 ? -5.621 0.872 -1.542 1 98.25 50 PHE B O 1
ATOM 1239 N N . THR B 1 51 ? -7.676 1.146 -0.861 1 97.75 51 THR B N 1
ATOM 1240 C CA . THR B 1 51 ? -7.621 2.574 -1.149 1 97.75 51 THR B CA 1
ATOM 1241 C C . THR B 1 51 ? -8.531 3.354 -0.204 1 97.75 51 THR B C 1
ATOM 1243 O O . THR B 1 51 ? -9.555 2.84 0.242 1 97.75 51 THR B O 1
ATOM 1246 N N . VAL B 1 52 ? -8.125 4.559 0.06 1 96.25 52 VAL B N 1
ATOM 1247 C CA . VAL B 1 52 ? -8.938 5.406 0.928 1 96.25 52 VAL B CA 1
ATOM 1248 C C . VAL B 1 52 ? -9.82 6.32 0.08 1 96.25 52 VAL B C 1
ATOM 1250 O O . VAL B 1 52 ? -10.625 7.086 0.615 1 96.25 52 VAL B O 1
ATOM 1253 N N . GLU B 1 53 ? -9.578 6.215 -1.209 1 93.31 53 GLU B N 1
ATOM 1254 C CA . GLU B 1 53 ? -10.477 6.965 -2.086 1 93.31 53 GLU B CA 1
ATOM 1255 C C . GLU B 1 53 ? -11.906 6.445 -1.992 1 93.31 53 GLU B C 1
ATOM 1257 O O . GLU B 1 53 ? -12.125 5.234 -1.938 1 93.31 53 GLU B O 1
ATOM 1262 N N . GLU B 1 54 ? -12.781 7.344 -2.004 1 88.06 54 GLU B N 1
ATOM 1263 C CA . GLU B 1 54 ? -14.18 6.969 -1.869 1 88.06 54 GLU B CA 1
ATOM 1264 C C . GLU B 1 54 ? -14.695 6.273 -3.129 1 88.06 54 GLU B C 1
ATOM 1266 O O . GLU B 1 54 ? -15.484 5.332 -3.049 1 88.06 54 GLU B O 1
ATOM 1271 N N . HIS B 1 55 ? -14.258 6.863 -4.23 1 86.81 55 HIS B N 1
ATOM 1272 C CA . HIS B 1 55 ? -14.711 6.309 -5.5 1 86.81 55 HIS B CA 1
ATOM 1273 C C . HIS B 1 55 ? -13.547 6.145 -6.473 1 86.81 55 HIS B C 1
ATOM 1275 O O . HIS B 1 55 ? -12.641 6.977 -6.508 1 86.81 55 HIS B O 1
ATOM 1281 N N . GLY B 1 56 ? -13.57 4.992 -7.203 1 86.5 56 GLY B N 1
ATOM 1282 C CA . GLY B 1 56 ? -12.633 4.777 -8.297 1 86.5 56 GLY B CA 1
ATOM 1283 C C . GLY B 1 56 ? -11.219 4.477 -7.816 1 86.5 56 GLY B C 1
ATOM 1284 O O . GLY B 1 56 ? -11.023 4.023 -6.688 1 86.5 56 GLY B O 1
ATOM 1285 N N . LEU B 1 57 ? -10.281 4.441 -8.625 1 93.31 57 LEU B N 1
ATOM 1286 C CA . LEU B 1 57 ? -8.852 4.254 -8.422 1 93.31 57 LEU B CA 1
ATOM 1287 C C . LEU B 1 57 ? -8.047 5.289 -9.203 1 93.31 57 LEU B C 1
ATOM 1289 O O . LEU B 1 57 ? -7.285 4.938 -10.102 1 93.31 57 LEU B O 1
ATOM 1293 N N . THR B 1 58 ? -8.18 6.547 -8.781 1 93.5 58 THR B N 1
ATOM 1294 C CA . THR B 1 58 ? -7.621 7.637 -9.578 1 93.5 58 THR B CA 1
ATOM 1295 C C . THR B 1 58 ? -6.301 8.117 -8.984 1 93.5 58 THR B C 1
ATOM 1297 O O . THR B 1 58 ? -5.535 8.812 -9.648 1 93.5 58 THR B O 1
ATOM 1300 N N . TRP B 1 59 ? -6.113 7.867 -7.738 1 94.19 59 TRP B N 1
ATOM 1301 C CA . TRP B 1 59 ? -4.871 8.219 -7.059 1 94.19 59 TRP B CA 1
ATOM 1302 C C . TRP B 1 59 ? -4.062 6.973 -6.719 1 94.19 59 TRP B C 1
ATOM 1304 O O . TRP B 1 59 ? -4.625 5.938 -6.359 1 94.19 59 TRP B O 1
A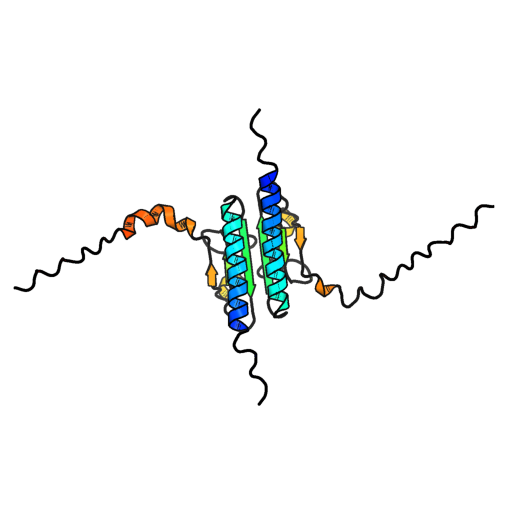TOM 1314 N N . PRO B 1 60 ? -2.686 7.031 -6.781 1 95.5 60 PRO B N 1
ATOM 1315 C CA . PRO B 1 60 ? -1.773 8.117 -7.156 1 95.5 60 PRO B CA 1
ATOM 1316 C C . PRO B 1 60 ? -1.69 8.32 -8.664 1 95.5 60 PRO B C 1
ATOM 1318 O O . PRO B 1 60 ? -1.065 9.281 -9.125 1 95.5 60 PRO B O 1
ATOM 1321 N N . CYS B 1 61 ? -2.197 7.43 -9.453 1 94.75 61 CYS B N 1
ATOM 1322 C CA . CYS B 1 61 ? -2.311 7.457 -10.906 1 94.75 61 CYS B CA 1
ATOM 1323 C C . CYS B 1 61 ? -3.633 6.848 -11.359 1 94.75 61 CYS B C 1
ATOM 1325 O O . CYS B 1 61 ? -4.328 6.207 -10.57 1 94.75 61 CYS B O 1
ATOM 1327 N N . ASP B 1 62 ? -4.02 7.191 -12.602 1 93.44 62 ASP B N 1
ATOM 1328 C CA . ASP B 1 62 ? -5.246 6.59 -13.117 1 93.44 62 ASP B CA 1
ATOM 1329 C C . ASP B 1 62 ? -5.059 5.094 -13.375 1 93.44 62 ASP B C 1
ATOM 1331 O O . ASP B 1 62 ? -4.445 4.699 -14.367 1 93.44 62 ASP B O 1
ATOM 1335 N N . ALA B 1 63 ? -5.664 4.371 -12.406 1 93.12 63 ALA B N 1
ATOM 1336 C CA . ALA B 1 63 ? -5.496 2.922 -12.484 1 93.12 63 ALA B CA 1
ATOM 1337 C C . ALA B 1 63 ? -6.719 2.262 -13.117 1 93.12 63 ALA B C 1
ATOM 1339 O O . ALA B 1 63 ? -7.047 1.116 -12.797 1 93.12 63 ALA B O 1
ATOM 1340 N N . GLN B 1 64 ? -7.434 3.031 -13.984 1 91.25 64 GLN B N 1
ATOM 1341 C CA . GLN B 1 64 ? -8.641 2.506 -14.625 1 91.25 64 GLN B CA 1
ATOM 1342 C C . GLN B 1 64 ? -8.312 1.309 -15.508 1 91.25 64 GLN B C 1
ATOM 1344 O O . GLN B 1 64 ? -9.086 0.351 -15.578 1 91.25 64 GLN B O 1
ATOM 1349 N N . GLN B 1 65 ? -7.234 1.379 -16.234 1 92.12 65 GLN B N 1
ATOM 1350 C CA . GLN B 1 65 ? -6.844 0.245 -17.062 1 92.12 65 GLN B CA 1
ATOM 1351 C C . GLN B 1 65 ? -6.594 -0.999 -16.219 1 92.12 65 GLN B C 1
ATOM 1353 O O . GLN B 1 65 ? -7 -2.102 -16.594 1 92.12 65 GLN B O 1
ATOM 1358 N N . PHE B 1 66 ? -5.879 -0.812 -15.141 1 95 66 PHE B N 1
ATOM 1359 C CA . PHE B 1 66 ? -5.637 -1.905 -14.211 1 95 66 PHE B CA 1
ATOM 1360 C C . PHE B 1 66 ? -6.953 -2.508 -13.734 1 95 66 PHE B C 1
ATOM 1362 O O . PHE B 1 66 ? -7.105 -3.73 -13.695 1 95 66 PHE B O 1
ATOM 1369 N N . LYS B 1 67 ? -7.852 -1.646 -13.406 1 94.44 67 LYS B N 1
ATOM 1370 C CA . LYS B 1 67 ? -9.164 -2.078 -12.938 1 94.44 67 LYS B CA 1
ATOM 1371 C C . LYS B 1 67 ? -9.898 -2.873 -14.008 1 94.44 67 LYS B C 1
ATOM 1373 O O . LYS B 1 67 ? -10.469 -3.932 -13.727 1 94.44 67 LYS B O 1
ATOM 1378 N N . ASN B 1 68 ? -9.859 -2.373 -15.188 1 94.25 68 ASN B N 1
ATOM 1379 C CA . ASN B 1 68 ? -10.578 -3.012 -16.281 1 94.25 68 ASN B CA 1
ATOM 1380 C C . ASN B 1 68 ? -9.945 -4.348 -16.672 1 94.25 68 ASN B C 1
ATOM 1382 O O . ASN B 1 68 ? -10.648 -5.297 -17.016 1 94.25 68 ASN B O 1
ATOM 1386 N N . GLN B 1 69 ? -8.648 -4.43 -16.594 1 93.19 69 GLN B N 1
ATOM 1387 C CA . GLN B 1 69 ? -7.914 -5.605 -17.047 1 93.19 69 GLN B CA 1
ATOM 1388 C C . GLN B 1 69 ? -7.969 -6.727 -16.016 1 93.19 69 GLN B C 1
ATOM 1390 O O . GLN B 1 69 ? -8.117 -7.898 -16.375 1 93.19 69 GLN B O 1
ATOM 1395 N N . TYR B 1 70 ? -7.879 -6.348 -14.734 1 93.56 70 TYR B N 1
ATOM 1396 C CA . TYR B 1 70 ? -7.637 -7.379 -13.734 1 93.56 70 TYR B CA 1
ATOM 1397 C C . TYR B 1 70 ? -8.859 -7.574 -12.844 1 93.56 70 TYR B C 1
ATOM 1399 O O . TYR B 1 70 ? -8.938 -8.555 -12.094 1 93.56 70 TYR B O 1
ATOM 1407 N N . HIS B 1 71 ? -9.883 -6.625 -12.844 1 95.69 71 HIS B N 1
ATOM 1408 C CA . HIS B 1 71 ? -11.078 -6.723 -12.008 1 95.69 71 HIS B CA 1
ATOM 1409 C C . HIS B 1 71 ? -10.719 -7.031 -10.562 1 95.69 71 HIS B C 1
ATOM 1411 O O . HIS B 1 71 ? -11.164 -8.031 -10.008 1 95.69 71 HIS B O 1
ATOM 1417 N N . PRO B 1 72 ? -9.992 -6.129 -9.977 1 96.81 72 PRO B N 1
ATOM 1418 C CA . PRO B 1 72 ? -9.492 -6.387 -8.625 1 96.81 72 PRO B CA 1
ATOM 1419 C C . PRO B 1 72 ? -10.578 -6.285 -7.562 1 96.81 72 PRO B C 1
ATOM 1421 O O . PRO B 1 72 ? -11.609 -5.641 -7.789 1 96.81 72 PRO B O 1
ATOM 1424 N N . SER B 1 73 ? -10.367 -7.027 -6.426 1 97.12 73 SER B N 1
ATOM 1425 C CA . SER B 1 73 ? -11.133 -6.766 -5.211 1 97.12 73 SER B CA 1
ATOM 1426 C C . SER B 1 73 ? -10.633 -5.516 -4.5 1 97.12 73 SER B C 1
ATOM 1428 O O . SER B 1 73 ? -9.469 -5.434 -4.117 1 97.12 73 SER B O 1
ATOM 1430 N N . ILE B 1 74 ? -11.5 -4.551 -4.336 1 96.56 74 ILE B N 1
ATOM 1431 C CA . ILE B 1 74 ? -11.102 -3.27 -3.762 1 96.56 74 ILE B CA 1
ATOM 1432 C C . ILE B 1 74 ? -11.664 -3.141 -2.352 1 96.56 74 ILE B C 1
ATOM 1434 O O . ILE B 1 74 ? -12.875 -3.289 -2.145 1 96.56 74 ILE B O 1
ATOM 1438 N N . ARG B 1 75 ? -10.789 -2.896 -1.405 1 96.31 75 ARG B N 1
ATOM 1439 C CA . ARG B 1 75 ? -11.172 -2.639 -0.02 1 96.31 75 ARG B CA 1
ATOM 1440 C C . ARG B 1 75 ? -10.961 -1.173 0.341 1 96.31 75 ARG B C 1
ATOM 1442 O O . ARG B 1 75 ? -9.992 -0.551 -0.096 1 96.31 75 ARG B O 1
ATOM 1449 N N . ARG B 1 76 ? -11.875 -0.612 1.13 1 94.25 76 ARG B N 1
ATOM 1450 C CA . ARG B 1 76 ? -11.812 0.753 1.644 1 94.25 76 ARG B CA 1
ATOM 1451 C C . ARG B 1 76 ? -12.055 0.783 3.15 1 94.25 76 ARG B C 1
ATOM 1453 O O . ARG B 1 76 ? -12.609 -0.161 3.713 1 94.25 76 ARG B O 1
ATOM 1460 N N . PRO B 1 77 ? -11.547 1.875 3.811 1 87.38 77 PRO B N 1
ATOM 1461 C CA . PRO B 1 77 ? -11.812 1.931 5.25 1 87.38 77 PRO B CA 1
ATOM 1462 C C . PRO B 1 77 ? -13.305 1.961 5.574 1 87.38 77 PRO B C 1
ATOM 1464 O O . PRO B 1 77 ? -14.102 2.477 4.785 1 87.38 77 PRO B O 1
ATOM 1467 N N . SER B 1 78 ? -13.789 1.118 6.621 1 66.31 78 SER B N 1
ATOM 1468 C CA . SER B 1 78 ? -15.195 1.049 7.012 1 66.31 78 SER B CA 1
ATOM 1469 C C . SER B 1 78 ? -15.727 2.424 7.395 1 66.31 78 SER B C 1
ATOM 1471 O O . SER B 1 78 ? -16.922 2.707 7.215 1 66.31 78 SER B O 1
ATOM 1473 N N . HIS B 1 79 ? -15.117 3.203 8.258 1 56.94 79 HIS B N 1
ATOM 1474 C CA . HIS B 1 79 ? -15.812 4.359 8.812 1 56.94 79 HIS B CA 1
ATOM 1475 C C . HIS B 1 79 ? -16.438 5.199 7.703 1 56.94 79 HIS B C 1
ATOM 1477 O O . HIS B 1 79 ? -16.953 6.293 7.961 1 56.94 79 HIS B O 1
ATOM 1483 N N . PHE B 1 80 ? -16.078 4.98 6.5 1 47.88 80 PHE B N 1
ATOM 1484 C CA . PHE B 1 80 ? -16.938 5.832 5.691 1 47.88 80 PHE B CA 1
ATOM 1485 C C . PHE B 1 80 ? -18.406 5.523 5.957 1 47.88 80 PHE B C 1
ATOM 1487 O O . PHE B 1 80 ? -19.281 6.391 5.789 1 47.88 80 PHE B O 1
ATOM 149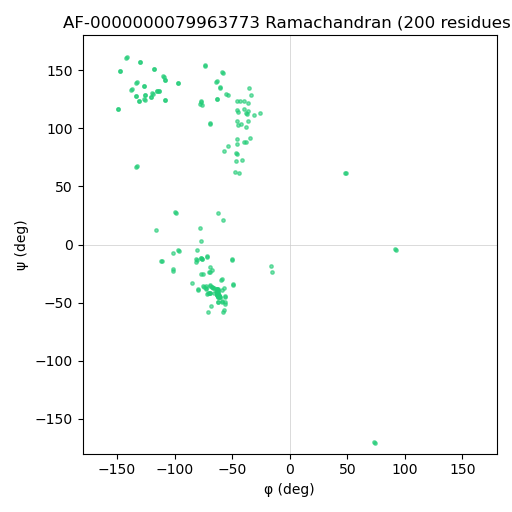4 N N . PHE B 1 81 ? -18.719 4.27 6.145 1 41.62 81 PHE B N 1
ATOM 1495 C CA . PHE B 1 81 ? -20.156 4.062 6.195 1 41.62 81 PHE B CA 1
ATOM 1496 C C . PHE B 1 81 ? -20.719 4.551 7.523 1 41.62 81 PHE B C 1
ATOM 1498 O O . PHE B 1 81 ? -21.906 4.883 7.609 1 41.62 81 PHE B O 1
ATOM 1505 N N . SER B 1 82 ? -20 4.371 8.602 1 40.31 82 SER B N 1
ATOM 1506 C CA . SER B 1 82 ? -20.859 4.336 9.781 1 40.31 82 SER B CA 1
ATOM 1507 C C . SER B 1 82 ? -21.453 5.711 10.078 1 40.31 82 SER B C 1
ATOM 1509 O O . SER B 1 82 ? -22.156 5.891 11.07 1 40.31 82 SER B O 1
ATOM 1511 N N . MET B 1 83 ? -21.062 6.859 9.688 1 33.91 83 MET B N 1
ATOM 1512 C CA . MET B 1 83 ? -22 7.859 10.172 1 33.91 83 MET B CA 1
ATOM 1513 C C . MET B 1 83 ? -23.422 7.551 9.688 1 33.91 83 MET B C 1
ATOM 1515 O O . MET B 1 83 ? -24.391 7.691 10.438 1 33.91 83 MET B O 1
ATOM 1519 N N . ASN B 1 84 ? -23.797 7.398 8.398 1 31.39 84 ASN B N 1
ATOM 1520 C CA . ASN B 1 84 ? -25.203 7.328 8.07 1 31.39 84 ASN B CA 1
ATOM 1521 C C . ASN B 1 84 ? -25.797 5.969 8.438 1 31.39 84 ASN B C 1
ATOM 1523 O O . ASN B 1 84 ? -27.016 5.785 8.391 1 31.39 84 ASN B O 1
ATOM 1527 N N . GLU B 1 85 ? -25.047 4.91 8.508 1 33.16 85 GLU B N 1
ATOM 1528 C CA . GLU B 1 85 ? -25.719 3.627 8.633 1 33.16 85 GLU B CA 1
ATOM 1529 C C . GLU B 1 85 ? -26.141 3.367 10.078 1 33.16 85 GLU B C 1
ATOM 1531 O O . GLU B 1 85 ? -26.734 2.328 10.375 1 33.16 85 GLU B O 1
ATOM 1536 N N . GLY B 1 86 ? -25.688 4.098 11.109 1 30.06 86 GLY B N 1
ATOM 1537 C CA . GLY B 1 86 ? -26.359 3.893 12.383 1 30.06 86 GLY B CA 1
ATOM 1538 C C . GLY B 1 86 ? -27.859 3.967 12.281 1 30.06 86 GLY B C 1
ATOM 1539 O O . GLY B 1 86 ? -28.562 3.693 13.258 1 30.06 86 GLY B O 1
ATOM 1540 N N . ILE B 1 87 ? -28.391 4.805 11.422 1 32.31 87 ILE B N 1
ATOM 1541 C CA . ILE B 1 87 ? -29.844 4.984 11.539 1 32.31 87 ILE B CA 1
ATOM 1542 C C . ILE B 1 87 ? -30.562 3.709 11.117 1 32.31 87 ILE B C 1
ATOM 1544 O O . ILE B 1 87 ? -31.531 3.291 11.75 1 32.31 87 ILE B O 1
ATOM 1548 N N . GLU B 1 88 ? -30.25 3.195 9.906 1 28.17 88 GLU B N 1
ATOM 1549 C CA . GLU B 1 88 ? -31.328 2.357 9.406 1 28.17 88 GLU B CA 1
ATOM 1550 C C . GLU B 1 88 ? -31.266 0.957 10.008 1 28.17 88 GLU B C 1
ATOM 1552 O O . GLU B 1 88 ? -32.156 0.128 9.758 1 28.17 88 GLU B O 1
ATOM 1557 N N . LYS B 1 89 ? -30.188 0.663 10.578 1 29.91 89 LYS B N 1
ATOM 1558 C CA . LYS B 1 89 ? -30.25 -0.758 10.906 1 29.91 89 LYS B CA 1
ATOM 1559 C C . LYS B 1 89 ? -31.125 -1.004 12.125 1 29.91 89 LYS B C 1
ATOM 1561 O O . LYS B 1 89 ? -31.109 -2.094 12.703 1 29.91 89 LYS B O 1
ATOM 1566 N N . GLY B 1 90 ? -31.734 0.033 12.648 1 26.77 90 GLY B N 1
ATOM 1567 C CA . GLY B 1 90 ? -32.562 -0.321 13.781 1 26.77 90 GLY B CA 1
ATOM 1568 C C . GLY B 1 90 ? -33.625 -1.346 13.43 1 26.77 90 GLY B C 1
ATOM 1569 O O . GLY B 1 90 ? -34.781 -1.222 13.859 1 26.77 90 GLY B O 1
ATOM 1570 N N . LYS B 1 91 ? -33.594 -2.154 12.414 1 28.84 91 LYS B N 1
ATOM 1571 C CA . LYS B 1 91 ? -34.688 -3.139 12.367 1 28.84 91 LYS B CA 1
ATOM 1572 C C . LYS B 1 91 ? -34.719 -3.975 13.641 1 28.84 91 LYS B C 1
ATOM 1574 O O . LYS B 1 91 ? -33.781 -4.691 13.953 1 28.84 91 LYS B O 1
ATOM 1579 N N . VAL B 1 92 ? -35.312 -3.449 14.75 1 26.58 92 VAL B N 1
ATOM 1580 C CA . VAL B 1 92 ? -35.875 -4.066 15.945 1 26.58 92 VAL B CA 1
ATOM 1581 C C . VAL B 1 92 ? -36.656 -5.312 15.562 1 26.58 92 VAL B C 1
ATOM 1583 O O . VAL B 1 92 ? -37.688 -5.219 14.859 1 26.58 92 VAL B O 1
ATOM 1586 N N . LYS B 1 93 ? -36.125 -6.371 15.203 1 26.34 93 LYS B N 1
ATOM 1587 C CA . LYS B 1 93 ? -36.875 -7.617 15.117 1 26.34 93 LYS B CA 1
ATOM 1588 C C . LYS B 1 93 ? -37.719 -7.832 16.359 1 26.34 93 LYS B C 1
ATOM 1590 O O . LYS B 1 93 ? -37.188 -8 17.469 1 26.34 93 LYS B O 1
ATOM 1595 N N . MET B 1 94 ? -38.812 -7.172 16.438 1 25.11 94 MET B N 1
ATOM 1596 C CA . MET B 1 94 ? -39.906 -7.434 17.375 1 25.11 94 MET B CA 1
ATOM 1597 C C . MET B 1 94 ? -40.188 -8.93 17.453 1 25.11 94 MET B C 1
ATOM 1599 O O . MET B 1 94 ? -40.656 -9.531 16.469 1 25.11 94 MET B O 1
ATOM 1603 N N . VAL B 1 95 ? -39.219 -9.641 17.875 1 28.42 95 VAL B N 1
ATOM 1604 C CA . VAL B 1 95 ? -39.531 -11.031 18.203 1 28.42 95 VAL B CA 1
ATOM 1605 C C . VAL B 1 95 ? -40.812 -11.102 19.016 1 28.42 95 VAL B C 1
ATOM 1607 O O . VAL B 1 95 ? -40.938 -10.484 20.078 1 28.42 95 VAL B O 1
ATOM 1610 N N . GLU B 1 96 ? -41.844 -11.234 18.281 1 28.94 96 GLU B N 1
ATOM 1611 C CA . GLU B 1 96 ? -43.188 -11.492 18.797 1 28.94 96 GLU B CA 1
ATOM 1612 C C . GLU B 1 96 ? -43.156 -12.578 19.875 1 28.94 96 GLU B C 1
ATOM 1614 O O . GLU B 1 96 ? -42.562 -13.633 19.688 1 28.94 96 GLU B O 1
ATOM 1619 N N . LEU B 1 97 ? -43.25 -12.141 21.078 1 34.38 97 LEU B N 1
ATOM 1620 C CA . LEU B 1 97 ? -43.5 -12.969 22.25 1 34.38 97 LEU B CA 1
ATOM 1621 C C . LEU B 1 97 ? -44.5 -14.086 21.906 1 34.38 97 LEU B C 1
ATOM 1623 O O . LEU B 1 97 ? -45.562 -13.828 21.359 1 34.38 97 LEU B O 1
ATOM 1627 N N . SER B 1 98 ? -43.938 -15.195 21.438 1 35.38 98 SER B N 1
ATOM 1628 C CA . SER B 1 98 ? -44.844 -16.328 21.219 1 35.38 98 SER B CA 1
ATOM 1629 C C . SER B 1 98 ? -45.906 -16.422 22.297 1 35.38 98 SER B C 1
ATOM 1631 O O . SER B 1 98 ? -45.594 -16.234 23.484 1 35.38 98 SER B O 1
ATOM 1633 N N . PRO B 1 99 ? -47.125 -16.234 22.047 1 42.09 99 PRO B N 1
ATOM 1634 C CA . PRO B 1 99 ? -48.25 -16.281 23.016 1 42.09 99 PRO B CA 1
ATOM 1635 C C . PRO B 1 99 ? -48.125 -17.453 23.969 1 42.09 99 PRO B C 1
ATOM 1637 O O . PRO B 1 99 ? -47.5 -18.469 23.641 1 42.09 99 PRO B O 1
ATOM 1640 N N . PRO B 1 100 ? -48.094 -17.359 25.266 1 44.66 100 PRO B N 1
ATOM 1641 C CA . PRO B 1 100 ? -48.062 -18.469 26.219 1 44.66 100 P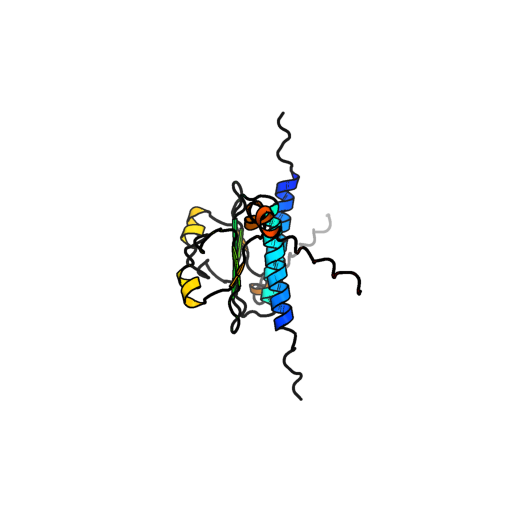RO B CA 1
ATOM 1642 C C . PRO B 1 100 ? -48.906 -19.656 25.75 1 44.66 100 PRO B C 1
ATOM 1644 O O . PRO B 1 100 ? -49.844 -19.5 24.984 1 44.66 100 PRO B O 1
ATOM 1647 N N . PRO B 1 101 ? -48.25 -20.781 25.484 1 46.38 101 PRO B N 1
ATOM 1648 C CA . PRO B 1 101 ? -49.156 -21.844 25.078 1 46.38 101 PRO B CA 1
ATOM 1649 C C . PRO B 1 101 ? -50.5 -21.797 25.812 1 46.38 101 PRO B C 1
ATOM 1651 O O . PRO B 1 101 ? -50.562 -21.297 26.938 1 46.38 101 PRO B O 1
ATOM 1654 N N . PRO B 1 102 ? -51.562 -21.953 25.109 1 43.75 102 PRO B N 1
ATOM 1655 C CA . PRO B 1 102 ? -52.844 -21.969 25.828 1 43.75 102 PRO B CA 1
ATOM 1656 C C . PRO B 1 102 ? -52.844 -22.922 27.016 1 43.75 102 PRO B C 1
ATOM 1658 O O . PRO B 1 102 ? -52.094 -23.906 27.031 1 43.75 102 PRO B O 1
#

Radius of gyration: 24.24 Å; Cα contacts (8 Å, |Δi|>4): 224; chains: 2; bounding box: 112×68×43 Å